Protein AF-A0A7S2DUW4-F1 (afdb_monomer)

Organism: NCBI:txid327968

InterPro domains:
  IPR005474 Transketolase, N-terminal [PF00456] (1-106)
  IPR029061 Thiamin diphosphate-binding fold [SSF52518] (1-98)
  IPR033247 Transketolase family [PTHR43522] (1-107)

Structure (mmCIF, N/CA/C/O backbone):
data_AF-A0A7S2DUW4-F1
#
_entry.id   AF-A0A7S2DUW4-F1
#
loop_
_atom_site.group_PDB
_atom_site.id
_atom_site.type_symbol
_atom_site.label_atom_id
_atom_site.label_alt_id
_atom_site.label_comp_id
_atom_site.label_asym_id
_atom_site.label_entity_id
_atom_site.label_seq_id
_atom_site.pdbx_PDB_ins_code
_atom_site.Cartn_x
_atom_site.Cartn_y
_atom_site.Cartn_z
_atom_site.occupancy
_atom_site.B_iso_or_equiv
_atom_site.auth_seq_id
_atom_site.auth_comp_id
_atom_site.auth_asym_id
_atom_site.auth_atom_id
_atom_site.pdbx_PDB_model_num
ATOM 1 N N . GLY A 1 1 ? -10.992 -13.544 5.679 1.00 95.00 1 GLY A N 1
ATOM 2 C CA . GLY A 1 1 ? -12.398 -13.143 5.519 1.00 95.00 1 GLY A CA 1
ATOM 3 C C . GLY A 1 1 ? -13.279 -13.382 6.735 1.00 95.00 1 GLY A C 1
ATOM 4 O O . GLY A 1 1 ? -14.300 -12.718 6.800 1.00 95.00 1 GLY A O 1
ATOM 5 N N . HIS A 1 2 ? -12.929 -14.247 7.703 1.00 98.12 2 HIS A N 1
ATOM 6 C CA . HIS A 1 2 ? -13.797 -14.557 8.860 1.00 98.12 2 HIS A CA 1
ATOM 7 C C . HIS A 1 2 ? -14.360 -13.315 9.584 1.00 98.12 2 HIS A C 1
ATOM 9 O O . HIS A 1 2 ? -15.570 -13.190 9.723 1.00 98.12 2 HIS A O 1
ATOM 15 N N . LEU A 1 3 ? -13.501 -12.351 9.940 1.00 98.19 3 LEU A N 1
ATOM 16 C CA . LEU A 1 3 ? -13.893 -11.102 10.615 1.00 98.19 3 LEU A CA 1
ATOM 17 C C . LEU A 1 3 ? -14.553 -10.052 9.699 1.00 98.19 3 LEU A C 1
ATOM 19 O O . LEU A 1 3 ? -14.836 -8.948 10.150 1.00 98.19 3 LEU A O 1
ATOM 23 N N . LYS A 1 4 ? -14.757 -10.350 8.407 1.00 98.19 4 LYS A N 1
ATOM 24 C CA . LYS A 1 4 ? -15.407 -9.447 7.436 1.00 98.19 4 LYS A CA 1
ATOM 25 C C . LYS A 1 4 ? -14.834 -8.018 7.409 1.00 98.19 4 LYS A C 1
ATOM 27 O O . LYS A 1 4 ? -15.569 -7.037 7.290 1.00 98.19 4 LYS A O 1
ATOM 32 N N . LEU A 1 5 ? -13.505 -7.895 7.500 1.00 98.38 5 LEU A N 1
ATOM 33 C CA . LEU A 1 5 ? -12.777 -6.618 7.511 1.00 98.38 5 LEU A CA 1
ATOM 34 C C . LEU A 1 5 ? -12.810 -5.926 6.135 1.00 98.38 5 LEU A C 1
ATOM 36 O O . LEU A 1 5 ? -11.792 -5.791 5.473 1.00 98.38 5 LEU A O 1
ATOM 40 N N . HIS A 1 6 ? -13.982 -5.491 5.680 1.00 98.19 6 HIS A N 1
ATOM 41 C CA . HIS A 1 6 ? -14.203 -4.982 4.322 1.00 98.19 6 HIS A CA 1
ATOM 42 C C . HIS A 1 6 ? -13.465 -3.679 3.994 1.00 98.19 6 HIS A C 1
ATOM 44 O O . HIS A 1 6 ? -13.293 -3.347 2.828 1.00 98.19 6 HIS A O 1
ATOM 50 N N . LYS A 1 7 ? -12.985 -2.955 5.011 1.00 98.38 7 LYS A N 1
ATOM 51 C CA . LYS A 1 7 ? -12.123 -1.779 4.831 1.00 98.38 7 LYS A CA 1
ATOM 52 C C . LYS A 1 7 ? -10.651 -2.141 4.577 1.00 98.38 7 LYS A C 1
ATOM 54 O O . LYS A 1 7 ? -9.869 -1.251 4.259 1.00 98.38 7 LYS A O 1
ATOM 59 N N . LEU A 1 8 ? -10.265 -3.414 4.725 1.00 98.69 8 LEU A N 1
ATOM 60 C CA . LEU A 1 8 ? -8.918 -3.897 4.424 1.00 98.69 8 LEU A CA 1
ATOM 61 C C . LEU A 1 8 ? -8.784 -4.184 2.926 1.00 98.69 8 LEU A C 1
ATOM 63 O O . LEU A 1 8 ? -9.502 -5.022 2.376 1.00 98.69 8 LEU A O 1
ATOM 67 N N . ILE A 1 9 ? -7.823 -3.512 2.296 1.00 98.69 9 ILE A N 1
ATOM 68 C CA . ILE A 1 9 ? -7.452 -3.697 0.894 1.00 98.69 9 ILE A CA 1
ATOM 69 C C . ILE A 1 9 ? -5.954 -4.000 0.859 1.00 98.69 9 ILE A C 1
ATOM 71 O O . ILE A 1 9 ? -5.150 -3.175 1.287 1.00 98.69 9 ILE A O 1
ATOM 75 N N . ALA A 1 10 ? -5.587 -5.182 0.373 1.00 98.56 10 ALA A N 1
ATOM 76 C CA . ALA A 1 10 ? -4.203 -5.599 0.190 1.00 98.56 10 ALA A CA 1
ATOM 77 C C . ALA A 1 10 ? -3.843 -5.588 -1.298 1.00 98.56 10 ALA A C 1
ATOM 79 O O . ALA A 1 10 ? -4.620 -6.063 -2.124 1.00 98.56 10 ALA A O 1
ATOM 80 N N . PHE A 1 11 ? -2.654 -5.092 -1.628 1.00 98.56 11 PHE A N 1
ATOM 81 C CA . PHE A 1 11 ? -2.068 -5.222 -2.959 1.00 98.56 11 PHE A CA 1
ATOM 82 C C . PHE A 1 11 ? -0.985 -6.291 -2.902 1.00 98.56 11 PHE A C 1
ATOM 84 O O . PHE A 1 11 ? -0.078 -6.208 -2.076 1.00 98.56 11 PHE A O 1
ATOM 91 N N . TYR A 1 12 ? -1.108 -7.301 -3.755 1.00 98.62 12 TYR A N 1
ATOM 92 C CA . TYR A 1 12 ? -0.103 -8.336 -3.929 1.00 98.62 12 TYR A CA 1
ATOM 93 C C . TYR A 1 12 ? 0.634 -8.080 -5.239 1.00 98.62 12 TYR A C 1
ATOM 95 O O . TYR A 1 12 ? 0.033 -8.175 -6.309 1.00 98.62 12 TYR A O 1
ATOM 103 N N . ASP A 1 13 ? 1.910 -7.712 -5.126 1.00 98.25 13 ASP A N 1
ATOM 104 C CA . ASP A 1 13 ? 2.820 -7.574 -6.260 1.00 98.25 13 ASP A CA 1
ATOM 105 C C . ASP A 1 13 ? 3.245 -8.966 -6.743 1.00 98.25 13 ASP A C 1
ATOM 107 O O . ASP A 1 13 ? 4.182 -9.577 -6.224 1.00 98.25 13 ASP A O 1
ATOM 111 N N . ASP A 1 14 ? 2.490 -9.489 -7.702 1.00 98.25 14 ASP A N 1
ATOM 112 C CA . ASP A 1 14 ? 2.715 -10.780 -8.338 1.00 98.25 14 ASP A CA 1
ATOM 113 C C . ASP A 1 14 ? 3.732 -10.619 -9.475 1.00 98.25 14 ASP A C 1
ATOM 115 O O . ASP A 1 14 ? 3.391 -10.523 -10.653 1.00 98.25 14 ASP A O 1
ATOM 119 N N . ASN A 1 15 ? 5.006 -10.511 -9.100 1.00 97.81 15 ASN A N 1
ATOM 120 C CA . ASN A 1 15 ? 6.121 -10.337 -10.037 1.00 97.81 15 ASN A CA 1
ATOM 121 C C . ASN A 1 15 ? 6.880 -11.642 -10.357 1.00 97.81 15 ASN A C 1
ATOM 123 O O . ASN A 1 15 ? 7.953 -11.628 -10.977 1.00 97.81 15 ASN A O 1
ATOM 127 N N . GLU A 1 16 ? 6.337 -12.771 -9.886 1.00 97.31 16 GLU A N 1
ATOM 128 C CA . GLU A 1 16 ? 6.856 -14.133 -10.058 1.00 97.31 16 GLU A CA 1
ATOM 129 C C . GLU A 1 16 ? 8.331 -14.325 -9.652 1.00 97.31 16 GLU A C 1
ATOM 131 O O . GLU A 1 16 ? 9.003 -15.247 -10.128 1.00 97.31 16 GLU A O 1
ATOM 136 N N . THR A 1 17 ? 8.873 -13.463 -8.785 1.00 97.06 17 THR A N 1
ATOM 137 C CA . THR A 1 17 ? 10.295 -13.463 -8.422 1.00 97.06 17 THR A CA 1
ATOM 138 C C . THR A 1 17 ? 10.507 -13.366 -6.908 1.00 97.06 17 THR A C 1
ATOM 140 O O . THR A 1 17 ? 9.880 -12.577 -6.210 1.00 97.06 17 THR A O 1
ATOM 143 N N . THR A 1 18 ? 11.437 -14.165 -6.390 1.00 96.56 18 THR A N 1
ATOM 144 C CA . THR A 1 18 ? 11.956 -14.133 -5.016 1.00 96.56 18 THR A CA 1
ATOM 145 C C . THR A 1 18 ? 13.465 -13.855 -5.037 1.00 96.56 18 THR A C 1
ATOM 147 O O . THR A 1 18 ? 14.055 -13.652 -6.100 1.00 96.56 18 THR A O 1
ATOM 150 N N . ILE A 1 19 ? 14.116 -13.852 -3.869 1.00 95.38 19 ILE A N 1
ATOM 151 C CA . ILE A 1 19 ? 15.580 -13.705 -3.760 1.00 95.38 19 ILE A CA 1
ATOM 152 C C . ILE A 1 19 ? 16.311 -14.811 -4.541 1.00 95.38 19 ILE A C 1
ATOM 154 O O . ILE A 1 19 ? 17.245 -14.523 -5.290 1.00 95.38 19 ILE A O 1
ATOM 158 N N . ASP A 1 20 ? 15.853 -16.058 -4.420 1.00 94.94 20 ASP A N 1
ATOM 159 C CA . ASP A 1 20 ? 16.535 -17.223 -4.998 1.00 94.94 20 ASP A CA 1
ATOM 160 C C . ASP A 1 20 ? 16.226 -17.443 -6.487 1.00 94.94 20 ASP A C 1
ATOM 162 O O . ASP A 1 20 ? 16.883 -18.247 -7.148 1.00 94.94 20 ASP A O 1
ATOM 166 N N . GLY A 1 21 ? 15.253 -16.726 -7.057 1.00 95.06 21 GLY A N 1
ATOM 167 C CA . GLY A 1 21 ? 14.897 -16.861 -8.468 1.00 95.06 21 GLY A CA 1
ATOM 168 C C . GLY A 1 21 ? 13.404 -16.730 -8.718 1.00 95.06 21 GLY A C 1
ATOM 169 O O . GLY A 1 21 ? 12.732 -15.900 -8.118 1.00 95.06 21 GLY A O 1
ATOM 170 N N . LYS A 1 22 ? 12.878 -17.521 -9.654 1.00 97.62 22 LYS A N 1
ATOM 171 C CA . LYS A 1 22 ? 11.445 -17.530 -9.959 1.00 97.62 22 LYS A CA 1
ATOM 172 C C . LYS A 1 22 ? 10.649 -18.173 -8.827 1.00 97.62 22 LYS A C 1
ATOM 174 O O . LYS A 1 22 ? 11.113 -19.124 -8.200 1.00 97.62 22 LYS A O 1
ATOM 179 N N . THR A 1 23 ? 9.435 -17.678 -8.590 1.00 98.06 23 THR A N 1
ATOM 180 C CA . THR A 1 23 ? 8.539 -18.217 -7.555 1.00 98.06 23 THR A CA 1
ATOM 181 C C . THR A 1 23 ? 8.289 -19.704 -7.748 1.00 98.06 23 THR A C 1
ATOM 183 O O . THR A 1 23 ? 8.338 -20.436 -6.769 1.00 98.06 23 THR A O 1
ATOM 186 N N . ASN A 1 24 ? 8.150 -20.188 -8.986 1.00 96.94 24 ASN A N 1
ATOM 187 C CA . ASN A 1 24 ? 7.877 -21.597 -9.294 1.00 96.94 24 ASN A CA 1
ATOM 188 C C . ASN A 1 24 ? 8.907 -22.612 -8.749 1.00 96.94 24 ASN A C 1
ATOM 190 O O . ASN A 1 24 ? 8.612 -23.805 -8.733 1.00 96.94 24 ASN A O 1
ATOM 194 N N . LEU A 1 25 ? 10.077 -22.165 -8.279 1.00 97.38 25 LEU A N 1
ATOM 195 C CA . LEU A 1 25 ? 11.049 -23.003 -7.574 1.00 97.38 25 LEU A CA 1
ATOM 196 C C . LEU A 1 25 ? 10.539 -23.484 -6.204 1.00 97.38 25 LEU A C 1
ATOM 198 O O . LEU A 1 25 ? 10.923 -24.561 -5.758 1.00 97.38 25 LEU A O 1
ATOM 202 N N . ALA A 1 26 ? 9.693 -22.694 -5.535 1.00 97.50 26 ALA A N 1
ATOM 203 C CA . ALA A 1 26 ? 9.223 -22.974 -4.173 1.00 97.50 26 ALA A CA 1
ATOM 204 C C . ALA A 1 26 ? 7.770 -22.529 -3.888 1.00 97.50 26 ALA A C 1
ATOM 206 O O . ALA A 1 26 ? 7.248 -22.774 -2.804 1.00 97.50 26 ALA A O 1
ATOM 207 N N . PHE A 1 27 ? 7.113 -21.865 -4.839 1.00 98.31 27 PHE A N 1
ATOM 208 C CA . PHE A 1 27 ? 5.812 -21.223 -4.692 1.00 98.31 27 PHE A CA 1
ATOM 209 C C . PHE A 1 27 ? 5.054 -21.207 -6.030 1.00 98.31 27 PHE A C 1
ATOM 211 O O . PHE A 1 27 ? 5.361 -20.429 -6.931 1.00 98.31 27 PHE A O 1
ATOM 218 N N . SER A 1 28 ? 4.066 -22.092 -6.166 1.00 97.81 28 SER A N 1
ATOM 219 C CA . SER A 1 28 ? 3.322 -22.333 -7.416 1.00 97.81 28 SER A CA 1
ATOM 220 C C . SER A 1 28 ? 1.802 -22.443 -7.221 1.00 97.81 28 SER A C 1
ATOM 222 O O . SER A 1 28 ? 1.089 -22.934 -8.095 1.00 97.81 28 SER A O 1
ATOM 224 N N . GLU A 1 29 ? 1.294 -22.010 -6.068 1.00 98.12 29 GLU A N 1
ATOM 225 C CA . GLU A 1 29 ? -0.142 -21.996 -5.771 1.00 98.12 29 GLU A CA 1
ATOM 226 C C . GLU A 1 29 ? -0.883 -20.829 -6.448 1.00 98.12 29 GLU A C 1
ATOM 228 O O . GLU A 1 29 ? -0.302 -19.789 -6.753 1.00 98.12 29 GLU A O 1
ATOM 233 N N . ASP A 1 30 ? -2.203 -20.962 -6.613 1.00 98.19 30 ASP A N 1
ATOM 234 C CA . ASP A 1 30 ? -3.062 -19.831 -6.978 1.00 98.19 30 ASP A CA 1
ATOM 235 C C . ASP A 1 30 ? -3.434 -19.034 -5.721 1.00 98.19 30 ASP A C 1
ATOM 237 O O . ASP A 1 30 ? -4.370 -19.365 -4.982 1.00 98.19 30 ASP A O 1
ATOM 241 N N . VAL A 1 31 ? -2.692 -17.949 -5.492 1.00 98.56 31 VAL A N 1
ATOM 242 C CA . VAL A 1 31 ? -2.918 -17.017 -4.379 1.00 98.56 31 VAL A CA 1
ATOM 243 C C . VAL A 1 31 ? -4.337 -16.458 -4.400 1.00 98.56 31 VAL A C 1
ATOM 245 O O . VAL A 1 31 ? -4.983 -16.365 -3.355 1.00 98.56 31 VAL A O 1
ATOM 248 N N . GLY A 1 32 ? -4.858 -16.124 -5.582 1.00 98.50 32 GLY A N 1
ATOM 249 C CA . GLY A 1 32 ? -6.219 -15.620 -5.727 1.00 98.50 32 GLY A CA 1
ATOM 250 C C . GLY A 1 32 ? -7.245 -16.654 -5.271 1.00 98.50 32 GLY A C 1
ATOM 251 O O . GLY A 1 32 ? -8.121 -16.334 -4.467 1.00 98.50 32 GLY A O 1
ATOM 252 N N . ALA A 1 33 ? -7.101 -17.909 -5.700 1.00 98.75 33 ALA A N 1
ATOM 253 C CA . ALA A 1 33 ? -7.981 -18.994 -5.269 1.00 98.75 33 ALA A CA 1
ATOM 254 C C . ALA A 1 33 ? -7.902 -19.242 -3.753 1.00 98.75 33 ALA A C 1
ATOM 256 O O . ALA A 1 33 ? -8.939 -19.381 -3.096 1.00 98.75 33 ALA A O 1
ATOM 257 N N . ARG A 1 34 ? -6.699 -19.225 -3.161 1.00 98.75 34 ARG A N 1
ATOM 258 C 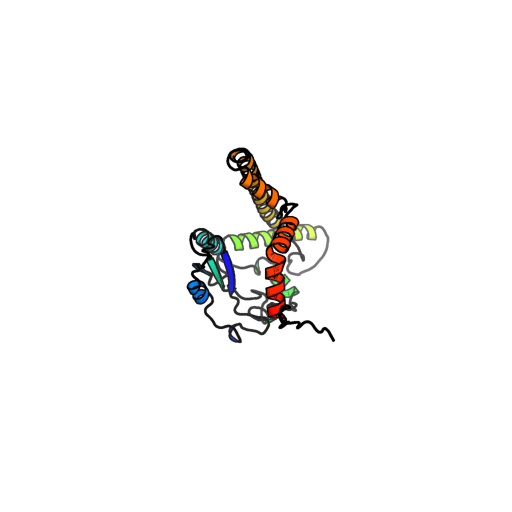CA . ARG A 1 34 ? -6.528 -19.370 -1.706 1.00 98.75 34 ARG A CA 1
ATOM 259 C C . ARG A 1 34 ? -7.220 -18.244 -0.933 1.00 98.75 34 ARG A C 1
ATOM 261 O O . ARG A 1 34 ? -7.928 -18.503 0.040 1.00 98.75 34 ARG A O 1
ATOM 268 N N . PHE A 1 35 ? -7.072 -16.994 -1.369 1.00 98.81 35 PHE A N 1
ATOM 269 C CA . PHE A 1 35 ? -7.740 -15.860 -0.728 1.00 98.81 35 PHE A CA 1
ATOM 270 C C . PHE A 1 35 ? -9.263 -15.887 -0.920 1.00 98.81 35 PHE A C 1
ATOM 272 O O . PHE A 1 35 ? -10.001 -15.591 0.026 1.00 98.81 35 PHE A O 1
ATOM 279 N N . ALA A 1 36 ? -9.750 -16.318 -2.086 1.00 98.69 36 ALA A N 1
ATOM 280 C CA . ALA A 1 36 ? -11.174 -16.557 -2.307 1.00 98.69 36 ALA A CA 1
ATOM 281 C C . ALA A 1 36 ? -11.726 -17.604 -1.321 1.00 98.69 36 ALA A C 1
ATOM 283 O O . ALA A 1 36 ? -12.765 -17.368 -0.702 1.00 98.69 36 ALA A O 1
ATOM 284 N N . ALA A 1 37 ? -10.995 -18.701 -1.081 1.00 98.75 37 ALA A N 1
ATOM 285 C CA . ALA A 1 37 ? -11.358 -19.717 -0.088 1.00 98.75 37 ALA A CA 1
ATOM 286 C C . ALA A 1 37 ? -11.400 -19.162 1.350 1.00 98.75 37 ALA A C 1
ATOM 288 O O . ALA A 1 37 ? -12.239 -19.565 2.154 1.00 98.75 37 ALA A O 1
ATOM 289 N N . TYR A 1 38 ? -10.576 -18.160 1.672 1.00 98.69 38 TYR A N 1
ATOM 290 C CA . TYR A 1 38 ? -10.654 -17.418 2.939 1.00 98.69 38 TYR A CA 1
ATOM 291 C C . TYR A 1 38 ? -11.804 -16.396 3.006 1.00 98.69 38 TYR A C 1
ATOM 293 O O . TYR A 1 38 ? -11.845 -15.590 3.948 1.00 98.69 38 TYR A O 1
ATOM 301 N N . ASN A 1 39 ? -12.716 -16.396 2.030 1.00 98.44 39 ASN A N 1
ATOM 302 C CA . ASN A 1 39 ? -13.808 -15.441 1.853 1.00 98.44 39 ASN A CA 1
ATOM 303 C C . ASN A 1 39 ? -13.322 -13.987 1.701 1.00 98.44 39 ASN A C 1
ATOM 305 O O . ASN A 1 39 ? -13.800 -13.080 2.387 1.00 98.44 39 ASN A O 1
ATOM 309 N N . TRP A 1 40 ? -12.326 -13.775 0.840 1.00 98.81 40 TRP A N 1
ATOM 310 C CA . TRP A 1 40 ? -11.919 -12.446 0.379 1.00 98.81 40 TRP A CA 1
ATOM 311 C C . TRP A 1 40 ? -12.554 -12.129 -0.974 1.00 98.81 40 TRP A C 1
ATOM 313 O O . TRP A 1 40 ? -12.885 -13.026 -1.749 1.00 98.81 40 TRP A O 1
ATOM 323 N N . ASN A 1 41 ? -12.713 -10.840 -1.254 1.00 98.75 41 ASN A N 1
ATOM 324 C CA . ASN A 1 41 ? -12.905 -10.354 -2.610 1.00 98.75 41 ASN A CA 1
ATOM 325 C C . ASN A 1 41 ? -11.546 -10.364 -3.330 1.00 98.75 41 ASN A C 1
ATOM 327 O O . ASN A 1 41 ? -10.549 -9.928 -2.753 1.00 98.75 41 ASN A O 1
ATOM 331 N N . VAL A 1 42 ? -11.496 -10.868 -4.561 1.00 98.75 42 VAL A N 1
ATOM 332 C CA . VAL A 1 42 ? -10.253 -10.997 -5.334 1.00 98.75 42 VAL A CA 1
ATOM 333 C C . VAL A 1 42 ? -10.402 -10.193 -6.612 1.00 98.75 42 VAL A C 1
ATOM 335 O O . VAL A 1 42 ? -11.235 -10.516 -7.453 1.00 98.75 42 VAL A O 1
ATOM 338 N N . LEU A 1 43 ? -9.584 -9.155 -6.751 1.00 98.75 43 LEU A N 1
ATOM 339 C CA . LEU A 1 43 ? -9.474 -8.349 -7.963 1.00 98.75 43 LEU A CA 1
ATOM 340 C C . LEU A 1 43 ? -8.125 -8.627 -8.625 1.00 98.75 43 LEU A C 1
ATOM 342 O O . LEU A 1 43 ? -7.167 -9.005 -7.947 1.00 98.75 43 LEU A O 1
ATOM 346 N N . ARG A 1 44 ? -8.042 -8.447 -9.945 1.00 98.38 44 ARG A N 1
ATOM 347 C CA . ARG A 1 44 ? -6.815 -8.687 -10.711 1.00 98.38 44 ARG A CA 1
ATOM 348 C C . ARG A 1 44 ? -6.460 -7.494 -11.591 1.00 98.38 44 ARG A C 1
ATOM 350 O O . ARG A 1 44 ? -7.338 -6.890 -12.205 1.00 98.38 44 ARG A O 1
ATOM 357 N N . ILE A 1 45 ? -5.169 -7.189 -11.654 1.00 97.88 45 ILE A N 1
ATOM 358 C CA . ILE A 1 45 ? -4.563 -6.299 -12.647 1.00 97.88 45 ILE A CA 1
ATOM 359 C C . ILE A 1 45 ? -3.547 -7.152 -13.406 1.00 97.88 45 ILE A C 1
ATOM 361 O O . ILE A 1 45 ? -2.525 -7.530 -12.844 1.00 97.88 45 ILE A O 1
ATOM 365 N N . GLU A 1 46 ? -3.849 -7.495 -14.658 1.00 95.88 46 GLU A N 1
ATOM 366 C CA . GLU A 1 46 ? -3.030 -8.438 -15.442 1.00 95.88 46 GLU A CA 1
ATOM 367 C C . GLU A 1 46 ? -1.744 -7.815 -16.009 1.00 95.88 46 GLU A C 1
ATOM 369 O O . GLU A 1 46 ? -0.818 -8.543 -16.348 1.00 95.88 46 GLU A O 1
ATOM 374 N N . ASP A 1 47 ? -1.677 -6.485 -16.101 1.00 92.81 47 ASP A N 1
ATOM 375 C CA . ASP A 1 47 ? -0.492 -5.753 -16.560 1.00 92.81 47 ASP A CA 1
ATOM 376 C C . ASP A 1 47 ? -0.303 -4.481 -15.726 1.00 92.81 47 ASP A C 1
ATOM 378 O O . ASP A 1 47 ? -0.656 -3.370 -16.130 1.00 92.81 47 ASP A O 1
ATOM 382 N N . GLY A 1 48 ? 0.224 -4.638 -14.512 1.00 92.94 48 GLY A N 1
ATOM 383 C CA . GLY A 1 48 ? 0.492 -3.518 -13.614 1.00 92.94 48 GLY A CA 1
ATOM 384 C C . GLY A 1 48 ? 1.537 -2.546 -14.173 1.00 92.94 48 GLY A C 1
ATOM 385 O O . GLY A 1 48 ? 1.516 -1.357 -13.857 1.00 92.94 48 GLY A O 1
ATOM 386 N N . ASN A 1 49 ? 2.424 -2.995 -15.062 1.00 90.06 49 ASN A N 1
ATOM 387 C CA . ASN A 1 49 ? 3.459 -2.122 -15.602 1.00 90.06 49 ASN A CA 1
ATOM 388 C C . ASN A 1 49 ? 2.973 -1.213 -16.724 1.00 90.06 49 ASN A C 1
ATOM 390 O O . ASN A 1 49 ? 3.569 -0.153 -16.876 1.00 90.06 49 ASN A O 1
ATOM 394 N N . GLN A 1 50 ? 1.950 -1.593 -17.499 1.00 86.44 50 GLN A N 1
ATOM 395 C CA . GLN A 1 50 ? 1.496 -0.815 -18.661 1.00 86.44 50 GLN A CA 1
ATOM 396 C C . GLN A 1 50 ? 0.017 -0.418 -18.643 1.00 86.44 50 GLN A C 1
ATOM 398 O O . GLN A 1 50 ? -0.374 0.437 -19.442 1.00 86.44 50 GLN A O 1
ATOM 403 N N . CYS A 1 51 ? -0.803 -0.932 -17.723 1.00 88.44 51 CYS A N 1
ATOM 404 C CA . CYS A 1 51 ? -2.210 -0.536 -17.648 1.00 88.44 51 CYS A CA 1
ATOM 405 C C . CYS A 1 51 ? -2.404 0.970 -17.360 1.00 88.44 51 CYS A C 1
ATOM 407 O O . CYS A 1 51 ? -1.572 1.600 -16.689 1.00 88.44 51 CYS A O 1
ATOM 409 N N . PRO A 1 52 ? -3.506 1.567 -17.854 1.00 88.44 52 PRO A N 1
ATOM 410 C CA . PRO A 1 52 ? -3.810 2.967 -17.594 1.00 88.44 52 PRO A CA 1
ATOM 411 C C . PRO A 1 52 ? -4.081 3.205 -16.104 1.00 88.44 52 PRO A C 1
ATOM 413 O O . PRO A 1 52 ? -4.656 2.366 -15.407 1.00 88.44 52 PRO A O 1
ATOM 416 N N . SER A 1 53 ? -3.732 4.396 -15.633 1.00 87.69 53 SER A N 1
ATOM 417 C CA . SER A 1 53 ? -3.981 4.887 -14.273 1.00 87.69 53 SER A CA 1
ATOM 418 C C . SER A 1 53 ? -5.449 4.747 -13.842 1.00 87.69 53 SER A C 1
ATOM 420 O O . SER A 1 53 ? -5.737 4.385 -12.703 1.00 87.69 53 SER A O 1
ATOM 422 N N . THR A 1 54 ? -6.387 4.921 -14.774 1.00 90.94 54 THR A N 1
ATOM 423 C CA . THR A 1 54 ? -7.830 4.760 -14.539 1.00 90.94 54 THR A CA 1
ATOM 424 C C . THR A 1 54 ? -8.230 3.339 -14.131 1.00 90.94 54 THR A C 1
ATOM 426 O O . THR A 1 54 ? -9.225 3.161 -13.425 1.00 90.94 54 THR A O 1
ATOM 429 N N . LEU A 1 55 ? -7.454 2.312 -14.507 1.00 92.88 55 LEU A N 1
ATOM 430 C CA . LEU A 1 55 ? -7.692 0.944 -14.044 1.00 92.88 55 LEU A CA 1
ATOM 431 C C . LEU A 1 55 ? -7.400 0.811 -12.545 1.00 92.88 55 LEU A C 1
ATOM 433 O O . LEU A 1 55 ? -8.192 0.202 -11.825 1.00 92.88 55 LEU A O 1
ATOM 437 N N . TYR A 1 56 ? -6.317 1.424 -12.060 1.00 93.38 56 TYR A N 1
ATOM 438 C CA . TYR A 1 56 ? -5.998 1.455 -10.631 1.00 93.38 56 TYR A CA 1
ATOM 439 C C . TYR A 1 56 ? -7.099 2.138 -9.826 1.00 93.38 56 TYR A C 1
ATOM 441 O O . TYR A 1 56 ? -7.533 1.616 -8.798 1.00 93.38 56 TYR A O 1
ATOM 449 N N . GLU A 1 57 ? -7.595 3.276 -10.317 1.00 94.31 57 GLU A N 1
ATOM 450 C CA . GLU A 1 57 ? -8.713 3.979 -9.691 1.00 94.31 57 GLU A CA 1
ATOM 451 C C . GLU A 1 57 ? -9.953 3.087 -9.619 1.00 94.31 57 GLU A C 1
ATOM 453 O O . GLU A 1 57 ? -10.532 2.932 -8.542 1.00 94.31 57 GLU A O 1
ATOM 458 N N . LYS A 1 58 ? -10.322 2.438 -10.730 1.00 96.81 58 LYS A N 1
ATOM 459 C CA . LYS A 1 58 ? -11.466 1.521 -10.786 1.00 96.81 58 LYS A CA 1
ATOM 460 C C . LYS A 1 58 ? -11.338 0.387 -9.769 1.00 96.81 58 LYS A C 1
ATOM 462 O O . LYS A 1 58 ? -12.281 0.144 -9.021 1.00 96.81 58 LYS A O 1
ATOM 467 N N . VAL A 1 59 ? -10.181 -0.269 -9.703 1.00 98.00 59 VAL A N 1
ATOM 468 C CA . VAL A 1 59 ? -9.933 -1.390 -8.783 1.00 98.00 59 VAL A CA 1
ATOM 469 C C . VAL A 1 59 ? -10.004 -0.939 -7.322 1.00 98.00 59 VAL A C 1
ATOM 471 O O . VAL A 1 59 ? -10.615 -1.618 -6.497 1.00 98.00 59 VAL A O 1
ATOM 474 N N . VAL A 1 60 ? -9.449 0.231 -6.988 1.00 97.75 60 VAL A N 1
ATOM 475 C CA . VAL A 1 60 ? -9.551 0.800 -5.634 1.00 97.75 60 VAL A CA 1
ATOM 476 C C . VAL A 1 60 ? -10.999 1.138 -5.279 1.00 97.75 60 VAL A C 1
ATOM 478 O O . VAL A 1 60 ? -11.421 0.878 -4.152 1.00 97.75 60 VAL A O 1
ATOM 481 N N . GLN A 1 61 ? -11.773 1.709 -6.206 1.00 98.31 61 GLN A N 1
ATOM 482 C CA . GLN A 1 61 ? -13.190 2.008 -5.968 1.00 98.31 61 GLN A CA 1
ATOM 483 C C . GLN A 1 61 ? -14.019 0.734 -5.803 1.00 98.31 61 GLN A C 1
ATOM 485 O O . GLN A 1 61 ? -14.842 0.651 -4.892 1.00 98.31 61 GLN A O 1
ATOM 490 N N . GLU A 1 62 ? -13.762 -0.283 -6.623 1.00 98.44 62 GLU A N 1
ATOM 491 C CA . GLU A 1 62 ? -14.418 -1.582 -6.514 1.00 98.44 62 GLU A CA 1
ATOM 492 C C . GLU A 1 62 ? -14.119 -2.236 -5.158 1.00 98.44 62 GLU A C 1
ATOM 494 O O . GLU A 1 62 ? -15.044 -2.631 -4.444 1.00 98.44 62 GLU A O 1
ATOM 499 N N . ALA A 1 63 ? -12.852 -2.233 -4.731 1.00 98.44 63 ALA A N 1
ATOM 500 C CA . ALA A 1 63 ? -12.435 -2.716 -3.418 1.00 98.44 63 ALA A CA 1
ATOM 501 C C . ALA A 1 63 ? -13.109 -1.946 -2.266 1.00 98.44 63 ALA A C 1
ATOM 503 O O . ALA A 1 63 ? -13.590 -2.561 -1.318 1.00 98.44 63 ALA A O 1
ATOM 504 N N . LYS A 1 64 ? -13.206 -0.611 -2.360 1.00 98.44 64 LYS A N 1
ATOM 505 C CA . LYS A 1 64 ? -13.892 0.240 -1.366 1.00 98.44 64 LYS A CA 1
ATOM 506 C C . LYS A 1 64 ? -15.410 0.053 -1.340 1.00 98.44 64 LYS A C 1
ATOM 508 O O . LYS A 1 64 ? -16.038 0.372 -0.329 1.00 98.44 64 LYS A O 1
ATOM 513 N N . SER A 1 65 ? -16.009 -0.433 -2.427 1.00 98.25 65 SER A N 1
ATOM 514 C CA . SER A 1 65 ? -17.452 -0.686 -2.494 1.00 98.25 65 SER A CA 1
ATOM 515 C C . SER A 1 65 ? -17.868 -1.968 -1.761 1.00 98.25 65 SER A C 1
ATOM 517 O O . SER A 1 65 ? -19.042 -2.122 -1.417 1.00 98.25 65 SER A O 1
ATOM 519 N N . GLN A 1 66 ? -16.912 -2.857 -1.454 1.00 97.25 66 GLN A N 1
ATOM 520 C CA . GLN A 1 66 ? -17.152 -4.059 -0.658 1.00 97.25 66 GLN A CA 1
ATOM 521 C C . GLN A 1 66 ? -17.642 -3.728 0.754 1.00 97.25 66 GLN A C 1
ATOM 523 O O . GLN A 1 66 ? -17.146 -2.824 1.426 1.00 97.25 66 GLN A O 1
ATOM 528 N N . ARG A 1 67 ? -18.622 -4.508 1.225 1.00 97.06 67 ARG A N 1
ATOM 529 C CA . ARG A 1 67 ? -19.249 -4.335 2.549 1.00 97.06 67 ARG A CA 1
ATOM 530 C C . ARG A 1 67 ? -19.042 -5.509 3.496 1.00 97.06 67 ARG A C 1
ATOM 532 O O . ARG A 1 67 ? -19.219 -5.356 4.698 1.00 97.06 67 ARG A O 1
ATOM 539 N N . GLU A 1 68 ? -18.636 -6.664 2.977 1.00 97.56 68 GLU A N 1
ATOM 540 C CA . GLU A 1 68 ? -18.581 -7.900 3.767 1.00 97.56 68 GLU A CA 1
ATOM 541 C C . GLU A 1 68 ? -17.238 -8.622 3.724 1.00 97.56 68 GLU A C 1
ATOM 543 O O . GLU A 1 68 ? -16.987 -9.495 4.553 1.00 97.56 68 GLU A O 1
ATOM 548 N N . LYS A 1 69 ? -16.374 -8.303 2.758 1.00 98.56 69 LYS A N 1
ATOM 549 C CA . LYS A 1 69 ? -15.137 -9.047 2.524 1.00 98.56 69 LYS A CA 1
ATOM 550 C C . LYS A 1 69 ? -13.956 -8.091 2.429 1.00 98.56 69 LYS A C 1
ATOM 552 O O . LYS A 1 69 ? -14.081 -7.082 1.738 1.00 98.56 69 LYS A O 1
ATOM 557 N N . PRO A 1 70 ? -12.817 -8.396 3.076 1.00 98.75 70 PRO A N 1
ATOM 558 C CA . PRO A 1 70 ? -11.562 -7.742 2.718 1.00 98.75 70 PRO A CA 1
ATOM 559 C C . PRO A 1 70 ? -11.242 -8.019 1.243 1.00 98.75 70 PRO A C 1
ATOM 561 O O . PRO A 1 70 ? -11.657 -9.050 0.703 1.00 98.75 70 PRO A O 1
ATOM 564 N N . THR A 1 71 ? -10.500 -7.120 0.604 1.00 98.88 71 THR A N 1
ATOM 565 C CA . THR A 1 71 ? -10.107 -7.263 -0.803 1.00 98.88 71 THR A CA 1
ATOM 566 C C . THR A 1 71 ? -8.611 -7.520 -0.928 1.00 98.88 71 THR A C 1
ATOM 568 O O . THR A 1 71 ? -7.811 -6.840 -0.290 1.00 98.88 71 THR A O 1
ATOM 571 N N . ILE A 1 72 ? -8.233 -8.478 -1.773 1.00 98.88 72 ILE A N 1
ATOM 572 C CA . ILE A 1 72 ? -6.876 -8.601 -2.308 1.00 98.88 72 ILE A CA 1
ATOM 573 C C . ILE A 1 72 ? -6.899 -8.231 -3.792 1.00 98.88 72 ILE A C 1
ATOM 575 O O . ILE A 1 72 ? -7.744 -8.706 -4.549 1.00 98.88 72 ILE A O 1
ATOM 579 N N . VAL A 1 73 ? -5.974 -7.370 -4.197 1.00 98.81 73 VAL A N 1
ATOM 580 C CA . VAL A 1 73 ? -5.701 -7.029 -5.591 1.00 98.81 73 VAL A CA 1
ATOM 581 C C . VAL A 1 73 ? -4.429 -7.764 -5.991 1.00 98.81 73 VAL A C 1
ATOM 583 O O . VAL A 1 73 ? -3.343 -7.396 -5.547 1.00 98.81 73 VAL A O 1
ATOM 586 N N . VAL A 1 74 ? -4.564 -8.818 -6.793 1.00 98.62 74 VAL A N 1
ATOM 587 C CA . VAL A 1 74 ? -3.428 -9.546 -7.373 1.00 98.62 74 VAL A CA 1
ATOM 588 C C . VAL A 1 74 ? -2.978 -8.788 -8.613 1.00 98.62 74 VAL A C 1
ATOM 590 O O . VAL A 1 74 ? -3.703 -8.724 -9.607 1.00 98.62 74 VAL A O 1
ATOM 593 N N . MET A 1 75 ? -1.813 -8.161 -8.531 1.00 98.19 75 MET A N 1
ATOM 594 C CA . MET A 1 75 ? -1.288 -7.293 -9.573 1.00 98.19 75 MET A CA 1
ATOM 595 C C . MET A 1 75 ? -0.065 -7.943 -10.195 1.00 98.19 75 MET A C 1
ATOM 597 O O . MET A 1 75 ? 0.980 -8.012 -9.558 1.00 98.19 75 MET A O 1
ATOM 601 N N . LYS A 1 76 ? -0.195 -8.383 -11.445 1.00 98.12 76 LYS A N 1
ATOM 602 C CA . LYS A 1 76 ? 0.934 -8.909 -12.201 1.00 98.12 76 LYS A CA 1
ATOM 603 C C . LYS A 1 76 ? 1.869 -7.784 -12.593 1.00 98.12 76 LYS A C 1
ATOM 605 O O . LYS A 1 76 ? 1.440 -6.815 -13.224 1.00 98.12 76 LYS A O 1
ATOM 610 N N . THR A 1 77 ? 3.138 -7.922 -12.236 1.00 97.62 77 THR A N 1
ATOM 611 C CA . THR A 1 77 ? 4.177 -6.974 -12.635 1.00 97.62 77 THR A CA 1
ATOM 612 C C . THR A 1 77 ? 5.458 -7.685 -13.064 1.00 97.62 77 THR A C 1
ATOM 614 O O . THR A 1 77 ? 5.600 -8.902 -12.992 1.00 97.62 77 THR A O 1
ATOM 617 N N . ILE A 1 78 ? 6.416 -6.905 -13.542 1.00 96.06 78 ILE A N 1
ATOM 618 C CA . ILE A 1 78 ? 7.767 -7.315 -13.870 1.00 96.06 78 ILE A CA 1
ATOM 619 C C . ILE A 1 78 ? 8.687 -6.630 -12.863 1.00 96.06 78 ILE A C 1
ATOM 621 O O . ILE A 1 78 ? 8.806 -5.399 -12.847 1.00 96.06 78 ILE A O 1
ATOM 625 N N . ILE A 1 79 ? 9.368 -7.422 -12.033 1.00 95.56 79 ILE A N 1
ATOM 626 C CA . ILE A 1 79 ? 10.365 -6.895 -11.097 1.00 95.56 79 ILE A CA 1
ATOM 627 C C . ILE A 1 79 ? 11.457 -6.138 -11.863 1.00 95.56 79 ILE A C 1
ATOM 629 O O . ILE A 1 79 ? 11.938 -6.593 -12.902 1.00 95.56 79 ILE A O 1
ATOM 633 N N . GLY A 1 80 ? 11.842 -4.958 -11.376 1.00 91.75 80 GLY A N 1
ATOM 634 C CA . GLY A 1 80 ? 12.822 -4.119 -12.067 1.00 91.75 80 GLY A CA 1
ATOM 635 C C . GLY A 1 80 ? 12.389 -3.718 -13.482 1.00 91.75 80 GLY A C 1
ATOM 636 O O . GLY A 1 80 ? 13.242 -3.622 -14.362 1.00 91.75 80 GLY A O 1
ATOM 637 N N . CYS A 1 81 ? 11.087 -3.532 -13.728 1.00 90.25 81 CYS A N 1
ATOM 638 C CA . CYS A 1 81 ? 10.558 -3.098 -15.022 1.00 90.25 81 CYS A CA 1
ATOM 639 C C . CYS A 1 81 ? 11.361 -1.924 -15.608 1.00 90.25 81 CYS A C 1
ATOM 641 O O . CYS A 1 81 ? 11.533 -0.879 -14.984 1.00 90.25 81 CYS A O 1
ATOM 643 N N . GLY A 1 82 ? 11.850 -2.125 -16.829 1.00 86.00 82 GLY A N 1
ATOM 644 C CA . GLY A 1 82 ? 12.714 -1.267 -17.625 1.00 86.00 82 GLY A CA 1
ATOM 645 C C . GLY A 1 82 ? 14.137 -1.066 -17.108 1.00 86.00 82 GLY A C 1
ATOM 646 O O . GLY A 1 82 ? 14.812 -0.172 -17.627 1.00 86.00 82 GLY A O 1
ATOM 647 N N . ALA A 1 83 ? 14.617 -1.923 -16.199 1.00 87.69 83 ALA A N 1
ATOM 648 C CA . ALA A 1 83 ? 16.035 -2.068 -15.852 1.00 87.69 83 ALA A CA 1
ATOM 649 C C . ALA A 1 83 ? 16.885 -2.690 -16.984 1.00 87.69 83 ALA A C 1
ATOM 651 O O . ALA A 1 83 ? 18.117 -2.716 -16.914 1.00 87.69 83 ALA A O 1
ATOM 652 N N . GLY A 1 84 ? 16.239 -3.185 -18.043 1.00 82.94 84 GLY A N 1
ATOM 653 C CA . GLY A 1 84 ? 16.913 -3.717 -19.219 1.00 82.94 84 GLY A CA 1
ATOM 654 C C . GLY A 1 84 ? 17.459 -5.134 -19.032 1.00 82.94 84 GLY A C 1
ATOM 655 O O . GLY A 1 84 ? 17.152 -5.847 -18.070 1.00 82.94 84 GLY A O 1
ATOM 656 N N . ARG A 1 85 ? 18.247 -5.569 -20.021 1.00 80.19 85 ARG A N 1
ATOM 657 C CA . ARG A 1 85 ? 18.636 -6.973 -20.190 1.00 80.19 85 ARG A CA 1
ATOM 658 C C . ARG A 1 85 ? 19.411 -7.499 -18.981 1.00 80.19 85 ARG A C 1
ATOM 660 O O . ARG A 1 85 ? 20.445 -6.959 -18.608 1.00 80.19 85 ARG A O 1
ATOM 667 N N . GLY A 1 86 ? 18.946 -8.625 -18.442 1.00 83.19 86 GLY A N 1
ATOM 668 C CA . GLY A 1 86 ? 19.629 -9.367 -17.380 1.00 83.19 86 GLY A CA 1
ATOM 669 C C . GLY A 1 86 ? 19.310 -8.912 -15.955 1.00 83.19 86 GLY A C 1
ATOM 670 O O . GLY A 1 86 ? 19.795 -9.559 -15.029 1.00 83.19 86 GLY A O 1
ATOM 671 N N . LEU A 1 87 ? 18.504 -7.857 -15.783 1.00 88.75 87 LEU A N 1
ATOM 672 C CA . LEU A 1 87 ? 18.011 -7.387 -14.483 1.00 88.75 87 LEU A CA 1
ATOM 673 C C . LEU A 1 87 ? 16.483 -7.443 -14.423 1.00 88.75 87 LEU A C 1
ATOM 675 O O . LEU A 1 87 ? 15.938 -8.077 -13.520 1.00 88.75 87 LEU A O 1
ATOM 679 N N . GLU A 1 88 ? 15.808 -6.856 -15.412 1.00 92.00 88 GLU A N 1
ATOM 680 C CA . GLU A 1 88 ? 14.348 -6.884 -15.524 1.00 92.00 88 GLU A CA 1
ATOM 681 C C . GLU A 1 88 ? 13.806 -8.322 -15.525 1.00 92.00 88 GLU A C 1
ATOM 683 O O . GLU A 1 88 ? 14.296 -9.188 -16.252 1.00 92.00 88 GLU A O 1
ATOM 688 N N . GLY A 1 89 ? 12.800 -8.580 -14.690 1.00 93.94 89 GLY A N 1
ATOM 689 C CA . GLY A 1 89 ? 12.160 -9.888 -14.565 1.00 93.94 89 GLY A CA 1
ATOM 690 C C . GLY A 1 89 ? 13.005 -10.947 -13.849 1.00 93.94 89 GLY A C 1
ATOM 691 O O . GLY A 1 89 ? 12.634 -12.124 -13.871 1.00 93.94 89 GLY A O 1
ATOM 692 N N . THR A 1 90 ? 14.137 -10.570 -13.242 1.00 93.56 90 THR A N 1
ATOM 693 C CA . THR A 1 90 ? 15.060 -11.497 -12.568 1.00 93.56 90 THR A CA 1
ATOM 694 C C . THR A 1 90 ? 15.255 -11.151 -11.094 1.00 93.56 90 THR A C 1
ATOM 696 O O . THR A 1 90 ? 15.137 -9.994 -10.692 1.00 93.56 90 THR A O 1
ATOM 699 N N . SER A 1 91 ? 15.654 -12.141 -10.290 1.00 94.31 91 SER A N 1
ATOM 700 C CA . SER A 1 91 ? 15.957 -11.949 -8.863 1.00 94.31 91 SER A CA 1
ATOM 701 C C . SER A 1 91 ? 17.094 -10.958 -8.606 1.00 94.31 91 SER A C 1
ATOM 703 O O . SER A 1 91 ? 17.166 -10.357 -7.538 1.00 94.31 91 SER A O 1
ATOM 705 N N . LYS A 1 92 ? 17.947 -10.690 -9.603 1.00 91.69 92 LYS A N 1
ATOM 706 C CA . LYS A 1 92 ? 19.021 -9.691 -9.499 1.00 91.69 92 LYS A CA 1
ATOM 707 C C . LYS A 1 92 ? 18.493 -8.272 -9.276 1.00 91.69 92 LYS A C 1
ATOM 709 O O . LYS A 1 92 ? 19.188 -7.470 -8.660 1.00 91.69 92 LYS A O 1
ATOM 714 N N . ALA A 1 93 ? 17.273 -7.972 -9.726 1.00 92.44 93 ALA A N 1
ATOM 715 C CA . ALA A 1 93 ? 16.623 -6.686 -9.481 1.00 92.44 93 ALA A CA 1
ATOM 716 C C . ALA A 1 93 ? 16.047 -6.542 -8.056 1.00 92.44 93 ALA A C 1
ATOM 718 O O . ALA A 1 93 ? 15.609 -5.451 -7.706 1.00 92.44 93 ALA A O 1
ATOM 719 N N . HIS A 1 94 ? 16.037 -7.603 -7.237 1.00 92.44 94 HIS A N 1
ATOM 720 C CA . HIS A 1 94 ? 15.429 -7.586 -5.902 1.00 92.44 94 HIS A CA 1
ATOM 721 C C . HIS A 1 94 ? 16.235 -6.775 -4.876 1.00 92.44 94 HIS A C 1
ATOM 723 O O . HIS A 1 94 ? 15.678 -5.942 -4.170 1.00 92.44 94 HIS A O 1
ATOM 729 N N . GLY A 1 95 ? 17.545 -7.018 -4.789 1.00 82.12 95 GLY A N 1
ATOM 730 C CA . GLY A 1 95 ? 18.414 -6.382 -3.786 1.00 82.12 95 GLY A CA 1
ATOM 731 C C . GLY A 1 95 ? 19.806 -6.012 -4.295 1.00 82.12 95 GLY A C 1
ATOM 732 O O . GLY A 1 95 ? 20.670 -5.654 -3.500 1.00 82.12 95 GLY A O 1
ATOM 733 N N . GLY A 1 96 ? 20.051 -6.142 -5.602 1.00 71.25 96 GLY A N 1
ATOM 734 C CA . GLY A 1 96 ? 21.350 -5.869 -6.208 1.00 71.25 96 GLY A CA 1
ATOM 735 C C . GLY A 1 96 ? 21.588 -4.386 -6.493 1.00 71.25 96 GLY A C 1
ATOM 736 O O . GLY A 1 96 ? 20.660 -3.600 -6.677 1.00 71.25 96 GLY A O 1
ATOM 737 N N . THR A 1 97 ? 22.861 -4.009 -6.596 1.00 75.00 97 THR A N 1
ATOM 738 C CA . THR A 1 97 ? 23.257 -2.755 -7.239 1.00 75.00 97 THR A CA 1
ATOM 739 C C . THR A 1 97 ? 23.115 -2.887 -8.755 1.00 75.00 97 THR A C 1
ATOM 741 O O . THR A 1 97 ? 23.537 -3.873 -9.361 1.00 75.00 97 THR A O 1
ATOM 744 N N . PHE A 1 98 ? 22.521 -1.877 -9.388 1.00 81.56 98 PHE A N 1
ATOM 745 C CA . PHE A 1 98 ? 22.382 -1.830 -10.841 1.00 81.56 98 PHE A CA 1
ATOM 746 C C . PHE A 1 98 ? 23.720 -1.409 -11.453 1.00 81.56 98 PHE A C 1
ATOM 748 O O . PHE A 1 98 ? 24.118 -0.248 -11.364 1.00 81.56 98 PHE A O 1
ATOM 755 N N . SER A 1 99 ? 24.430 -2.350 -12.080 1.00 77.81 99 SER A N 1
ATOM 756 C CA . SER A 1 99 ? 25.720 -2.079 -12.734 1.00 77.81 99 SER A CA 1
ATOM 757 C C . SER A 1 99 ? 25.603 -1.148 -13.948 1.00 77.81 99 SER A C 1
ATOM 759 O O . SER A 1 99 ? 26.602 -0.597 -14.392 1.00 77.81 99 SER A O 1
ATOM 761 N N . ASN A 1 100 ? 24.392 -0.964 -14.479 1.00 81.50 100 ASN A N 1
ATOM 762 C CA . ASN A 1 100 ? 24.062 -0.131 -15.636 1.00 81.50 100 ASN A CA 1
ATOM 763 C C . ASN A 1 100 ? 23.354 1.181 -15.244 1.00 81.50 100 ASN A C 1
ATOM 765 O O . ASN A 1 100 ? 22.526 1.689 -15.995 1.00 81.50 100 ASN A O 1
ATOM 769 N N . ILE A 1 101 ? 23.637 1.733 -14.058 1.00 84.00 101 ILE A N 1
ATOM 770 C CA . ILE A 1 101 ? 22.899 2.888 -13.523 1.00 84.00 101 ILE A CA 1
ATOM 771 C C . ILE A 1 101 ? 22.911 4.116 -14.446 1.00 84.00 101 ILE A C 1
ATOM 773 O O . ILE A 1 101 ? 21.902 4.811 -14.538 1.00 84.00 101 ILE A O 1
ATOM 777 N N . GLU A 1 102 ? 24.013 4.377 -15.153 1.00 83.81 102 GLU A N 1
ATOM 778 C CA . GLU A 1 102 ? 24.087 5.517 -16.073 1.00 83.81 102 GLU A CA 1
ATOM 779 C C . GLU A 1 102 ? 23.256 5.275 -17.350 1.00 83.81 102 GLU A C 1
ATOM 781 O O . GLU A 1 102 ? 22.602 6.206 -17.815 1.00 83.81 102 GLU A O 1
ATOM 786 N N . ASP A 1 103 ? 23.144 4.032 -17.838 1.00 83.44 103 ASP A N 1
ATOM 787 C CA . ASP A 1 103 ? 22.236 3.681 -18.947 1.00 83.44 103 ASP A CA 1
ATOM 788 C C . ASP A 1 103 ? 20.765 3.817 -18.528 1.00 83.44 103 ASP A C 1
ATOM 790 O O . ASP A 1 103 ? 19.927 4.339 -19.268 1.00 83.44 103 ASP A O 1
ATOM 794 N N . LEU A 1 104 ? 20.437 3.373 -17.309 1.00 84.81 104 LEU A N 1
ATOM 795 C CA . LEU A 1 104 ? 19.095 3.525 -16.742 1.00 84.81 104 LEU A CA 1
ATOM 796 C C . LEU A 1 104 ? 18.726 4.987 -16.573 1.00 84.81 104 LEU A C 1
ATOM 798 O O . LEU A 1 104 ? 17.602 5.378 -16.883 1.00 84.81 104 LEU A O 1
ATOM 802 N N . ARG A 1 105 ? 19.678 5.796 -16.115 1.00 83.94 105 ARG A N 1
ATOM 803 C CA . ARG A 1 105 ? 19.504 7.234 -16.010 1.00 83.94 105 ARG A CA 1
ATOM 804 C C . ARG A 1 105 ? 19.268 7.848 -17.385 1.00 83.94 105 ARG A C 1
ATOM 806 O O . ARG A 1 105 ? 18.294 8.576 -17.538 1.00 83.94 105 ARG A O 1
ATOM 813 N N . ALA A 1 106 ? 20.099 7.522 -18.376 1.00 82.62 106 ALA A N 1
ATOM 814 C CA . ALA A 1 106 ? 19.952 8.023 -19.742 1.00 82.62 106 ALA A CA 1
ATOM 815 C C . ALA A 1 106 ? 18.554 7.728 -20.311 1.00 82.62 106 ALA A C 1
ATOM 817 O O . ALA A 1 106 ? 17.903 8.604 -20.876 1.00 82.62 106 ALA A O 1
ATOM 818 N N . LYS A 1 107 ? 18.051 6.511 -20.073 1.00 84.25 107 LYS A N 1
ATOM 819 C CA . LYS A 1 107 ? 16.694 6.108 -20.445 1.00 84.25 107 LYS A CA 1
ATOM 820 C C . LYS A 1 107 ? 15.636 6.896 -19.665 1.00 84.25 107 LYS A C 1
ATOM 822 O O . LYS A 1 107 ? 14.905 7.691 -20.249 1.00 84.25 107 LYS A O 1
ATOM 827 N N . TRP A 1 108 ? 15.531 6.676 -18.358 1.00 84.81 108 TRP A N 1
ATOM 828 C CA . TRP A 1 108 ? 14.367 7.073 -17.557 1.00 84.81 108 TRP A CA 1
ATOM 829 C C . TRP A 1 108 ? 14.307 8.558 -17.202 1.00 84.81 108 TRP A C 1
ATOM 831 O O . TRP A 1 108 ? 13.239 9.059 -16.864 1.00 84.81 108 TRP A O 1
ATOM 841 N N . HIS A 1 109 ? 15.428 9.275 -17.285 1.00 84.75 109 HIS A N 1
ATOM 842 C CA . HIS A 1 109 ? 15.474 10.720 -17.050 1.00 84.75 109 HIS A CA 1
ATOM 843 C C . HIS A 1 109 ? 15.283 11.521 -18.350 1.00 84.75 109 HIS A C 1
ATOM 845 O O . HIS A 1 109 ? 15.611 12.709 -18.399 1.00 84.75 109 HIS A O 1
ATOM 851 N N . SER A 1 110 ? 14.756 10.866 -19.388 1.00 83.50 110 SER A N 1
ATOM 852 C CA . SER A 1 110 ? 14.350 11.456 -20.659 1.00 83.50 110 SER A CA 1
ATOM 853 C C . SER A 1 110 ? 12.878 11.120 -20.944 1.00 83.50 110 SER A C 1
ATOM 855 O O . SER A 1 110 ? 12.393 10.071 -20.506 1.00 83.50 110 SER A O 1
ATOM 857 N N . PRO A 1 111 ? 12.155 11.937 -21.731 1.00 81.06 111 PRO A N 1
ATOM 858 C CA . PRO A 1 111 ? 10.772 11.634 -22.104 1.00 81.06 111 PRO A CA 1
ATOM 859 C C . PRO A 1 111 ? 10.624 10.315 -22.872 1.00 81.06 111 PRO A C 1
ATOM 861 O O . PRO A 1 111 ? 9.590 9.662 -22.780 1.00 81.06 111 PRO A O 1
ATOM 864 N N . LYS A 1 112 ? 11.663 9.907 -23.613 1.00 79.56 112 LYS A N 1
ATOM 865 C CA . LYS A 1 112 ? 11.660 8.710 -24.467 1.00 79.56 112 LYS A CA 1
ATOM 866 C C . LYS A 1 112 ? 11.723 7.403 -23.681 1.00 79.56 112 LYS A C 1
ATOM 868 O O . LYS A 1 112 ? 11.297 6.374 -24.194 1.00 79.56 112 LYS A O 1
ATOM 873 N N . GLY A 1 113 ? 12.298 7.420 -22.478 1.00 76.75 113 GLY A N 1
ATOM 874 C CA . GLY A 1 113 ? 12.409 6.216 -21.657 1.00 76.75 113 GLY A CA 1
ATOM 875 C C . GLY A 1 113 ? 11.229 5.977 -20.729 1.00 76.75 113 GLY A C 1
ATOM 876 O O . GLY A 1 113 ? 11.181 4.913 -20.120 1.00 76.75 113 GLY A O 1
ATOM 877 N N . LEU A 1 114 ? 10.303 6.934 -20.620 1.00 79.25 114 LEU A N 1
ATOM 878 C CA . LEU A 1 114 ? 9.075 6.782 -19.849 1.00 79.25 114 LEU A CA 1
ATOM 879 C C . LEU A 1 114 ? 8.125 5.782 -20.510 1.00 79.25 114 LEU A C 1
ATOM 881 O O . LEU A 1 114 ? 8.243 5.456 -21.692 1.00 79.25 114 LEU A O 1
ATOM 885 N N . ARG A 1 115 ? 7.151 5.307 -19.731 1.00 74.69 115 ARG A N 1
ATOM 886 C CA . ARG A 1 115 ? 6.055 4.504 -20.267 1.00 74.69 115 ARG A CA 1
ATOM 887 C C . ARG A 1 115 ? 5.353 5.276 -21.383 1.00 74.69 115 ARG A C 1
ATOM 889 O O . ARG A 1 115 ? 5.045 6.454 -21.236 1.00 74.69 115 ARG A O 1
ATOM 896 N N . SER A 1 116 ? 5.095 4.586 -22.483 1.00 65.94 116 SER A N 1
ATOM 897 C CA . SER A 1 116 ? 4.296 5.073 -23.600 1.00 65.94 116 SER A CA 1
ATOM 898 C C . SER A 1 116 ? 2.969 4.323 -23.633 1.00 65.94 116 SER A C 1
ATOM 900 O O . SER A 1 116 ? 2.655 3.622 -24.593 1.00 65.94 116 SER A O 1
ATOM 902 N N . SER A 1 117 ? 2.176 4.429 -22.565 1.00 64.19 117 SER A N 1
ATOM 903 C CA . SER A 1 117 ? 0.779 4.017 -22.674 1.00 64.19 117 SER A CA 1
ATOM 904 C C . SER A 1 117 ? -0.020 5.102 -23.404 1.00 64.19 117 SER A C 1
ATOM 906 O O . SER A 1 117 ? 0.341 6.279 -23.404 1.00 64.19 117 SER A O 1
ATOM 908 N N . GLY A 1 118 ? -1.136 4.722 -24.027 1.00 62.72 118 GLY A N 1
ATOM 909 C CA . GLY A 1 118 ? -2.106 5.682 -24.568 1.00 62.72 118 GLY A CA 1
ATOM 910 C C . GLY A 1 118 ? -2.835 6.499 -23.488 1.00 62.72 118 GLY A C 1
ATOM 911 O O . GLY A 1 118 ? -3.828 7.153 -23.801 1.00 62.72 118 GLY A O 1
ATOM 912 N N . ASP A 1 119 ? -2.401 6.429 -22.224 1.00 75.25 119 ASP A N 1
ATOM 913 C CA . ASP A 1 119 ? -2.968 7.175 -21.109 1.00 75.25 119 ASP A CA 1
ATOM 914 C C . ASP A 1 119 ? -2.494 8.636 -21.122 1.00 75.25 119 ASP A C 1
ATOM 916 O O . ASP A 1 119 ? -1.319 8.964 -21.300 1.00 75.25 119 ASP A O 1
ATOM 920 N N . SER A 1 120 ? -3.440 9.524 -20.838 1.00 78.19 120 SER A N 1
ATOM 921 C CA . SER A 1 120 ? -3.215 10.938 -20.570 1.00 78.19 120 SER A CA 1
ATOM 922 C C . SER A 1 120 ? -2.139 11.208 -19.511 1.00 78.19 120 SER A C 1
ATOM 924 O O . SER A 1 120 ? -1.431 12.209 -19.622 1.00 78.19 120 SER A O 1
ATOM 926 N N . VAL A 1 121 ? -1.995 10.347 -18.495 1.00 83.00 121 VAL A N 1
ATOM 927 C CA . VAL A 1 121 ? -1.022 10.555 -17.410 1.00 83.00 121 VAL A CA 1
ATOM 928 C C . VAL A 1 121 ? 0.409 10.381 -17.908 1.00 83.00 121 VAL A C 1
ATOM 930 O O . VAL A 1 121 ? 1.240 11.249 -17.649 1.00 83.00 121 VAL A O 1
ATOM 933 N N . ASP A 1 122 ? 0.693 9.326 -18.668 1.00 82.31 122 ASP A N 1
ATOM 934 C CA . ASP A 1 122 ? 2.035 9.075 -19.202 1.00 82.31 122 ASP A CA 1
ATOM 935 C C . ASP A 1 122 ? 2.472 10.204 -20.148 1.00 82.31 122 ASP A C 1
ATOM 937 O O . ASP A 1 122 ? 3.584 10.728 -20.035 1.00 82.31 122 ASP A O 1
ATOM 941 N N . ALA A 1 123 ? 1.557 10.679 -21.000 1.00 83.94 123 ALA A N 1
ATOM 942 C CA . ALA A 1 123 ? 1.797 11.833 -21.864 1.00 83.94 123 ALA A CA 1
ATOM 943 C C . ALA A 1 123 ? 2.070 13.126 -21.068 1.00 83.94 123 ALA A C 1
ATOM 945 O O . ALA A 1 123 ? 2.959 13.906 -21.424 1.00 83.94 123 ALA A O 1
ATOM 946 N N . GLN A 1 124 ? 1.343 13.357 -19.968 1.00 86.88 124 GLN A N 1
ATOM 947 C CA . GLN A 1 124 ? 1.578 14.504 -19.084 1.00 86.88 124 GLN A CA 1
ATOM 948 C C . GLN A 1 124 ? 2.950 14.435 -18.405 1.00 86.88 124 GLN A C 1
ATOM 950 O O . GLN A 1 124 ? 3.631 15.459 -18.317 1.00 86.88 124 GLN A O 1
ATOM 955 N N . VAL A 1 125 ? 3.371 13.252 -17.946 1.00 87.38 125 VAL A N 1
ATOM 956 C CA . VAL A 1 125 ? 4.692 13.060 -17.328 1.00 87.38 125 VAL A CA 1
ATOM 957 C C . VAL A 1 125 ? 5.799 13.290 -18.357 1.00 87.38 125 VAL A C 1
ATOM 959 O O . VAL A 1 125 ? 6.735 14.032 -18.071 1.00 87.38 125 VAL A O 1
ATOM 962 N N . ALA A 1 126 ? 5.672 12.749 -19.570 1.00 86.81 126 ALA A N 1
ATOM 963 C CA . ALA A 1 126 ? 6.642 12.981 -20.640 1.00 86.81 126 ALA A CA 1
ATOM 964 C C . ALA A 1 126 ? 6.762 14.466 -21.015 1.00 86.81 126 ALA A C 1
ATOM 966 O O . ALA A 1 126 ? 7.872 14.991 -21.111 1.00 86.81 126 ALA A O 1
ATOM 967 N N . SER A 1 127 ? 5.632 15.169 -21.148 1.00 89.00 127 SER A N 1
ATOM 968 C CA . SER A 1 127 ? 5.613 16.616 -21.408 1.00 89.00 127 SER A CA 1
ATOM 969 C C . SER A 1 127 ? 6.262 17.422 -20.280 1.00 89.00 127 SER A C 1
ATOM 971 O O . SER A 1 127 ? 6.984 18.385 -20.537 1.00 89.00 127 SER A O 1
ATOM 973 N N . LEU A 1 128 ? 6.023 17.029 -19.028 1.00 89.94 128 LEU A N 1
ATOM 974 C CA . LEU A 1 128 ? 6.641 17.651 -17.865 1.00 89.94 128 LEU A CA 1
ATOM 975 C C . LEU A 1 128 ? 8.162 17.455 -17.870 1.00 89.94 128 LEU A C 1
ATOM 977 O O . LEU A 1 128 ? 8.882 18.437 -17.722 1.00 89.94 128 LEU A O 1
ATOM 981 N N . VAL A 1 129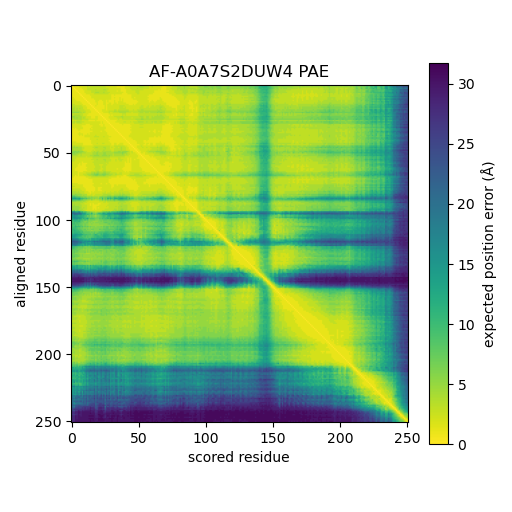 ? 8.648 16.229 -18.083 1.00 88.62 129 VAL A N 1
ATOM 982 C CA . VAL A 1 129 ? 10.091 15.948 -18.154 1.00 88.62 129 VAL A CA 1
ATOM 983 C C . VAL A 1 129 ? 10.750 16.763 -19.266 1.00 88.62 129 VAL A C 1
ATOM 985 O O . VAL A 1 129 ? 11.785 17.376 -19.019 1.00 88.62 129 VAL A O 1
ATOM 988 N N . GLN A 1 130 ? 10.137 16.840 -20.453 1.00 89.12 130 GLN A N 1
ATOM 989 C CA . GLN A 1 130 ? 10.669 17.651 -21.553 1.00 89.12 130 GLN A CA 1
ATOM 990 C C . GLN A 1 130 ? 10.787 19.129 -21.156 1.00 89.12 130 GLN A C 1
ATOM 992 O O . GLN A 1 130 ? 11.834 19.733 -21.353 1.00 89.12 130 GLN A O 1
ATOM 997 N N . ARG A 1 131 ? 9.752 19.695 -20.525 1.00 90.44 131 ARG A N 1
ATOM 998 C CA . ARG A 1 131 ? 9.757 21.101 -20.097 1.00 90.44 131 ARG A CA 1
ATOM 999 C C . ARG A 1 131 ? 10.857 21.409 -19.079 1.00 90.44 131 ARG A C 1
ATOM 1001 O O . ARG A 1 131 ? 11.459 22.476 -19.140 1.00 90.44 131 ARG A O 1
ATOM 1008 N N . GLU A 1 132 ? 11.100 20.503 -18.135 1.00 89.69 132 GLU A N 1
ATOM 1009 C CA . GLU A 1 132 ? 12.172 20.668 -17.145 1.00 89.69 132 GLU A CA 1
ATOM 1010 C C . GLU A 1 132 ? 13.555 20.616 -17.812 1.00 89.69 132 GLU A C 1
ATOM 1012 O O . GLU A 1 132 ? 14.421 21.429 -17.493 1.00 89.69 132 GLU A O 1
ATOM 1017 N N . LEU A 1 133 ? 13.752 19.723 -18.790 1.00 87.00 133 LEU A N 1
ATOM 1018 C CA . LEU A 1 133 ? 14.984 19.672 -19.585 1.00 87.00 133 LEU A CA 1
ATOM 1019 C C . LEU A 1 133 ? 15.202 20.959 -20.388 1.00 87.00 133 LEU A C 1
ATOM 1021 O O . LEU A 1 133 ? 16.302 21.509 -20.354 1.00 87.00 133 LEU A O 1
ATOM 1025 N N . ASP A 1 134 ? 14.159 21.473 -21.045 1.00 87.75 134 ASP A N 1
ATOM 1026 C CA . ASP A 1 134 ? 14.223 22.727 -21.803 1.00 87.75 134 ASP A CA 1
ATOM 1027 C C . ASP A 1 134 ? 14.603 23.909 -20.889 1.00 87.75 134 ASP A C 1
ATOM 1029 O O . ASP A 1 134 ? 15.445 24.738 -21.239 1.00 87.75 134 ASP A O 1
ATOM 1033 N N . GLY A 1 135 ? 14.030 23.966 -19.680 1.00 85.62 135 GLY A N 1
ATOM 1034 C CA . GLY A 1 135 ? 14.355 24.983 -18.676 1.00 85.62 135 GLY A CA 1
ATOM 1035 C C . GLY A 1 135 ? 15.805 24.909 -18.183 1.00 85.62 135 GLY A C 1
ATOM 1036 O O . GLY A 1 135 ? 16.467 25.940 -18.046 1.00 85.62 135 GLY A O 1
ATOM 1037 N N . LEU A 1 136 ? 16.325 23.699 -17.962 1.00 81.69 136 LEU A N 1
ATOM 1038 C CA . LEU A 1 136 ? 17.726 23.488 -17.585 1.00 81.69 136 LEU A CA 1
ATOM 1039 C C . LEU A 1 136 ? 18.685 23.876 -18.715 1.00 81.69 136 LEU A C 1
ATOM 1041 O O . LEU A 1 136 ? 19.698 24.521 -18.447 1.00 81.69 136 LEU A O 1
ATOM 1045 N N . ALA A 1 137 ? 18.359 23.539 -19.965 1.00 79.31 137 ALA A N 1
ATOM 1046 C CA . ALA A 1 137 ? 19.163 23.903 -21.128 1.00 79.31 137 ALA A CA 1
ATOM 1047 C C . ALA A 1 137 ? 19.265 25.428 -21.290 1.00 79.31 137 ALA A C 1
ATOM 1049 O O . ALA A 1 137 ? 20.360 25.949 -21.490 1.00 79.31 137 ALA A O 1
ATOM 1050 N N . LEU A 1 138 ? 18.162 26.162 -21.110 1.00 74.88 138 LEU A N 1
ATOM 1051 C CA . LEU A 1 138 ? 18.170 27.631 -21.120 1.00 74.88 138 LEU A CA 1
ATOM 1052 C C . LEU A 1 138 ? 19.071 28.221 -20.025 1.00 74.88 138 LEU A C 1
ATOM 1054 O O . LEU A 1 138 ? 19.770 29.203 -20.267 1.00 74.88 138 LEU A O 1
ATOM 1058 N N . SER A 1 139 ? 19.093 27.609 -18.838 1.00 68.75 139 SER A N 1
ATOM 1059 C CA . SER A 1 139 ? 19.978 28.030 -17.747 1.00 68.75 139 SER A CA 1
A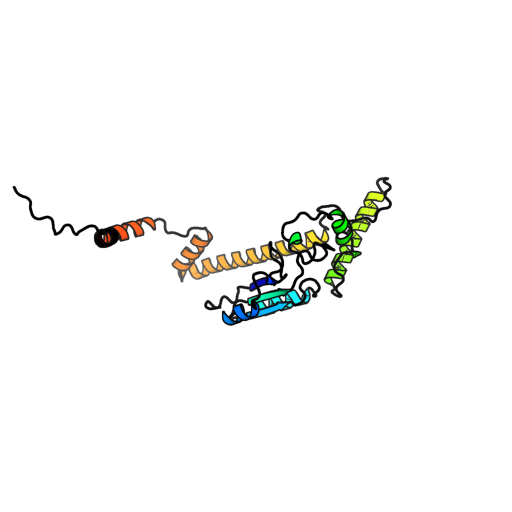TOM 1060 C C . SER A 1 139 ? 21.450 27.691 -18.008 1.00 68.75 139 SER A C 1
ATOM 1062 O O . SER A 1 139 ? 22.316 28.426 -17.541 1.00 68.75 139 SER A O 1
ATOM 1064 N N . ALA A 1 140 ? 21.737 26.602 -18.729 1.00 64.50 140 ALA A N 1
ATOM 1065 C CA . ALA A 1 140 ? 23.093 26.171 -19.074 1.00 64.50 140 ALA A CA 1
ATOM 1066 C C . ALA A 1 140 ? 23.687 26.963 -20.249 1.00 64.50 140 ALA A C 1
ATOM 1068 O O . ALA A 1 140 ? 24.868 27.273 -20.223 1.00 64.50 140 ALA A O 1
ATOM 1069 N N . VAL A 1 141 ? 22.892 27.362 -21.247 1.00 57.75 141 VAL A N 1
ATOM 1070 C CA . VAL A 1 141 ? 23.363 28.209 -22.366 1.00 57.75 141 VAL A CA 1
ATOM 1071 C C . VAL A 1 141 ? 23.787 29.609 -21.885 1.00 57.75 141 VAL A C 1
ATOM 1073 O O . VAL A 1 141 ? 24.619 30.254 -22.516 1.00 57.75 141 VAL A O 1
ATOM 1076 N N . ALA A 1 142 ? 23.286 30.065 -20.731 1.00 55.19 142 ALA A N 1
ATOM 1077 C CA . ALA A 1 142 ? 23.751 31.283 -20.061 1.00 55.19 142 ALA A CA 1
ATOM 1078 C C . ALA A 1 142 ? 25.123 31.129 -19.359 1.00 55.19 142 ALA A C 1
ATOM 1080 O O . ALA A 1 142 ? 25.708 32.125 -18.936 1.00 55.19 142 ALA A O 1
ATOM 1081 N N . SER A 1 143 ? 25.640 29.903 -19.235 1.00 50.66 143 SER A N 1
ATOM 1082 C CA . SER A 1 143 ? 26.933 29.568 -18.635 1.00 50.66 143 SER A CA 1
ATOM 1083 C C . SER A 1 143 ? 27.751 28.731 -19.625 1.00 50.66 143 SER A C 1
ATOM 1085 O O . SER A 1 143 ? 27.570 27.520 -19.692 1.00 50.66 143 SER A O 1
ATOM 1087 N N . GLU A 1 144 ? 28.619 29.371 -20.413 1.00 49.31 144 GLU A N 1
ATOM 1088 C CA . GLU A 1 144 ? 29.455 28.747 -21.456 1.00 49.31 144 GLU A CA 1
ATOM 1089 C C . GLU A 1 144 ? 30.021 27.372 -21.039 1.00 49.31 144 GLU A C 1
ATOM 1091 O O . GLU A 1 144 ? 31.031 27.275 -20.344 1.00 49.31 144 GLU A O 1
ATOM 1096 N N . SER A 1 145 ? 29.371 26.282 -21.456 1.00 47.22 145 SER A N 1
ATOM 1097 C CA . SER A 1 145 ? 29.946 24.941 -21.388 1.00 47.22 145 SER A CA 1
ATOM 1098 C C . SER A 1 145 ? 29.377 24.053 -22.489 1.00 47.22 145 SER A C 1
ATOM 1100 O O . SER A 1 145 ? 28.172 23.965 -22.718 1.00 47.22 145 SER A O 1
ATOM 1102 N N . ASP A 1 146 ? 30.320 23.448 -23.196 1.00 46.84 146 ASP A N 1
ATOM 1103 C CA . ASP A 1 146 ? 30.175 22.627 -24.385 1.00 46.84 146 ASP A CA 1
ATOM 1104 C C . ASP A 1 146 ? 30.022 21.159 -23.952 1.00 46.84 146 ASP A C 1
ATOM 1106 O O . ASP A 1 146 ? 30.880 20.637 -23.236 1.00 46.84 146 ASP A O 1
ATOM 1110 N N . ALA A 1 147 ? 28.934 20.486 -24.338 1.00 45.09 147 ALA A N 1
ATOM 1111 C CA . ALA A 1 147 ? 28.800 19.035 -24.182 1.00 45.09 147 ALA A CA 1
ATOM 1112 C C . ALA A 1 147 ? 27.716 18.475 -25.118 1.00 45.09 147 ALA A C 1
ATOM 1114 O O . ALA A 1 147 ? 26.524 18.533 -24.823 1.00 45.09 147 ALA A O 1
ATOM 1115 N N . GLY A 1 148 ? 28.135 17.878 -26.237 1.00 48.03 148 GLY A N 1
ATOM 1116 C CA . GLY A 1 148 ? 27.279 17.217 -27.235 1.00 48.03 148 GLY A CA 1
ATOM 1117 C C . GLY A 1 148 ? 26.638 15.891 -26.792 1.00 48.03 148 GLY A C 1
ATOM 1118 O O . GLY A 1 148 ? 26.586 14.951 -27.582 1.00 48.03 148 GLY A O 1
ATOM 1119 N N . GLY A 1 149 ? 26.181 15.790 -25.540 1.00 57.84 149 GLY A N 1
ATOM 1120 C CA . GLY A 1 149 ? 25.421 14.651 -25.013 1.00 57.84 149 GLY A CA 1
ATOM 1121 C C . GLY A 1 149 ? 23.927 14.965 -24.866 1.00 57.84 149 GLY A C 1
ATOM 1122 O O . GLY A 1 149 ? 23.549 16.111 -24.635 1.00 57.84 149 GLY A O 1
ATOM 1123 N N . GLU A 1 150 ? 23.064 13.949 -24.981 1.00 62.69 150 GLU A N 1
ATOM 1124 C CA . GLU A 1 150 ? 21.618 14.099 -24.753 1.00 62.69 150 GLU A CA 1
ATOM 1125 C C . GLU A 1 150 ? 21.374 14.520 -23.290 1.00 62.69 150 GLU A C 1
ATOM 1127 O O . GLU A 1 150 ? 21.816 13.855 -22.350 1.00 62.69 150 GLU A O 1
ATOM 1132 N N . THR A 1 151 ? 20.732 15.673 -23.083 1.00 74.56 151 THR A N 1
ATOM 1133 C CA . THR A 1 151 ? 20.516 16.233 -21.743 1.00 74.56 151 THR A CA 1
ATOM 1134 C C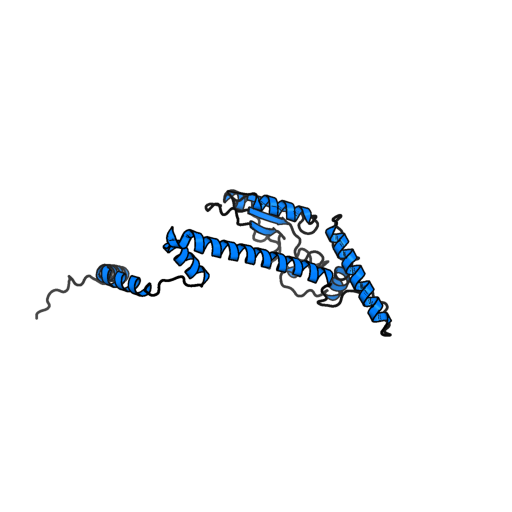 . THR A 1 151 ? 19.487 15.402 -20.981 1.00 74.56 151 THR A C 1
ATOM 1136 O O . THR A 1 151 ? 18.384 15.163 -21.470 1.00 74.56 151 THR A O 1
ATOM 1139 N N . VAL A 1 152 ? 19.829 14.993 -19.759 1.00 82.19 152 VAL A N 1
ATOM 1140 C CA . VAL A 1 152 ? 18.942 14.242 -18.858 1.00 82.19 152 VAL A CA 1
ATOM 1141 C C . VAL A 1 152 ? 18.815 14.931 -17.508 1.00 82.19 152 VAL A C 1
ATOM 1143 O O . VAL A 1 152 ? 19.702 15.683 -17.098 1.00 82.19 152 VAL A O 1
ATOM 1146 N N . LEU A 1 153 ? 17.731 14.651 -16.780 1.00 83.94 153 LEU A N 1
ATOM 1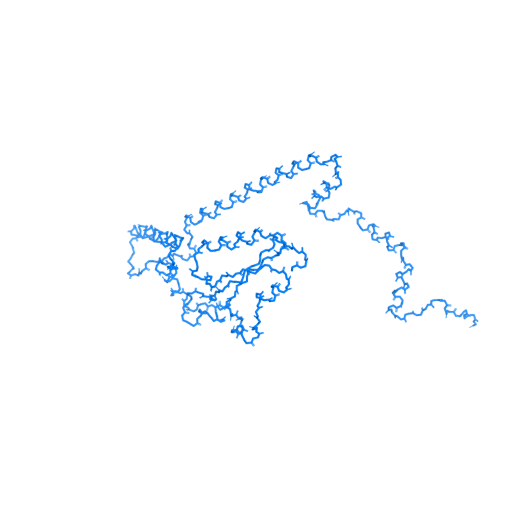147 C CA . LEU A 1 153 ? 17.499 15.281 -15.481 1.00 83.94 153 LEU A CA 1
ATOM 1148 C C . LEU A 1 153 ? 18.632 14.962 -14.473 1.00 83.94 153 LEU A C 1
ATOM 1150 O O . LEU A 1 153 ? 19.143 13.825 -14.431 1.00 83.94 153 LEU A O 1
ATOM 1154 N N . PRO A 1 154 ? 19.032 15.936 -13.627 1.00 85.31 154 PRO A N 1
ATOM 1155 C CA . PRO A 1 154 ? 20.011 15.719 -12.564 1.00 85.31 154 PRO A CA 1
ATOM 1156 C C . PRO A 1 154 ? 19.600 14.594 -11.600 1.00 85.31 154 PRO A C 1
ATOM 1158 O O . PRO A 1 154 ? 18.419 14.275 -11.451 1.00 85.31 154 PRO A O 1
ATOM 1161 N N . LYS A 1 155 ? 20.578 13.982 -10.918 1.00 84.81 155 LYS A N 1
ATOM 1162 C CA . LYS A 1 155 ? 20.291 12.997 -9.859 1.00 84.81 155 LYS A CA 1
ATOM 1163 C C . LYS A 1 155 ? 19.479 13.676 -8.747 1.00 84.81 155 LYS A C 1
ATOM 1165 O O . LYS A 1 155 ? 19.776 14.812 -8.390 1.00 84.81 155 LYS A O 1
ATOM 1170 N N . PHE A 1 156 ? 18.468 12.980 -8.221 1.00 86.50 156 PHE A N 1
ATOM 1171 C CA . PHE A 1 156 ? 17.548 13.486 -7.187 1.00 86.50 156 PHE A CA 1
ATOM 1172 C C . PHE A 1 156 ? 16.765 14.754 -7.572 1.00 86.50 156 PHE A C 1
ATOM 1174 O O . PHE A 1 156 ? 16.227 15.439 -6.703 1.00 86.50 156 PHE A O 1
ATOM 1181 N N . HIS A 1 157 ? 16.677 15.075 -8.865 1.00 87.25 157 HIS A N 1
ATOM 1182 C CA . HIS A 1 157 ? 15.854 16.181 -9.328 1.00 87.25 157 HIS A CA 1
ATOM 1183 C C . HIS A 1 157 ? 14.370 15.826 -9.210 1.00 87.25 157 HIS A C 1
ATOM 1185 O O . HIS A 1 157 ? 13.923 14.811 -9.745 1.00 87.25 157 HIS A O 1
ATOM 1191 N N . VAL A 1 158 ? 13.601 16.691 -8.547 1.00 89.88 158 VAL A N 1
ATOM 1192 C CA . VAL A 1 158 ? 12.144 16.575 -8.475 1.00 89.88 158 VAL A CA 1
ATOM 1193 C C . VAL A 1 158 ? 11.514 17.804 -9.133 1.00 89.88 158 VAL A C 1
ATOM 1195 O O . VAL A 1 158 ? 11.675 18.910 -8.609 1.00 89.88 158 VAL A O 1
ATOM 1198 N N . PRO A 1 159 ? 10.776 17.633 -10.243 1.00 88.38 159 PRO A N 1
ATOM 1199 C CA . PRO A 1 159 ? 10.092 18.733 -10.915 1.00 88.38 159 PRO A CA 1
ATOM 1200 C C . PRO A 1 159 ? 9.127 19.480 -9.988 1.00 88.38 159 PRO A C 1
ATOM 1202 O O . PRO A 1 159 ? 8.349 18.863 -9.247 1.00 88.38 159 PRO A O 1
ATOM 1205 N N . GLN A 1 160 ? 9.108 20.813 -10.061 1.00 88.06 160 GLN A N 1
ATOM 1206 C CA . GLN A 1 160 ? 8.244 21.631 -9.195 1.00 88.06 160 GLN A CA 1
ATOM 1207 C C . GLN A 1 160 ? 6.749 21.309 -9.330 1.00 88.06 160 GLN A C 1
ATOM 1209 O O . GLN A 1 160 ? 6.070 21.248 -8.301 1.00 88.06 160 GLN A O 1
ATOM 1214 N N . PRO A 1 161 ? 6.197 21.034 -10.530 1.00 89.31 161 PRO A N 1
ATOM 1215 C CA . PRO A 1 161 ? 4.788 20.665 -10.631 1.00 89.31 161 PRO A CA 1
ATOM 1216 C C . PRO A 1 161 ? 4.472 19.315 -9.968 1.00 89.31 161 PRO A C 1
ATOM 1218 O O . PRO A 1 161 ? 3.366 19.143 -9.457 1.00 89.31 161 PRO A O 1
ATOM 1221 N N . VAL A 1 162 ? 5.432 18.380 -9.911 1.00 90.62 162 VAL A N 1
ATOM 1222 C CA . VAL A 1 162 ? 5.284 17.114 -9.168 1.00 90.62 162 VAL A CA 1
ATOM 1223 C C . VAL A 1 162 ? 5.261 17.399 -7.670 1.00 90.62 162 VAL A C 1
ATOM 1225 O O . VAL A 1 162 ? 4.317 16.996 -6.992 1.00 90.62 162 VAL A O 1
ATOM 1228 N N . MET A 1 163 ? 6.233 18.166 -7.163 1.00 92.25 163 MET A N 1
ATOM 1229 C CA . MET A 1 163 ? 6.258 18.581 -5.754 1.00 92.25 163 MET A CA 1
ATOM 1230 C C . MET A 1 163 ? 4.968 19.292 -5.346 1.00 92.25 163 MET A C 1
ATOM 1232 O O . MET A 1 163 ? 4.396 18.978 -4.305 1.00 92.25 163 MET A O 1
ATOM 1236 N N . LYS A 1 164 ? 4.482 20.220 -6.177 1.00 93.06 164 LYS A N 1
ATOM 1237 C CA . LYS A 1 164 ? 3.226 20.934 -5.940 1.00 93.06 164 LYS A CA 1
ATOM 1238 C C . LYS A 1 164 ? 2.042 19.968 -5.868 1.00 93.06 164 LYS A C 1
ATOM 1240 O O . LYS A 1 164 ? 1.318 19.993 -4.882 1.00 93.06 164 LYS A O 1
ATOM 1245 N N . LYS A 1 165 ? 1.899 19.065 -6.844 1.00 90.69 165 LYS A N 1
ATOM 1246 C CA . LYS A 1 165 ? 0.809 18.076 -6.871 1.00 90.69 165 LYS A CA 1
ATOM 1247 C C . LYS A 1 165 ? 0.769 17.217 -5.602 1.00 90.69 165 LYS A C 1
ATOM 1249 O O . LYS A 1 165 ? -0.307 16.981 -5.062 1.00 90.69 165 LYS A O 1
ATOM 1254 N N . PHE A 1 166 ? 1.922 16.764 -5.106 1.00 93.81 166 PHE A N 1
ATOM 1255 C CA . PHE A 1 166 ? 1.979 15.975 -3.870 1.00 93.81 166 PHE A CA 1
ATOM 1256 C C . PHE A 1 166 ? 1.745 16.811 -2.606 1.00 93.81 166 PHE A C 1
ATOM 1258 O O . PHE A 1 166 ? 1.119 16.316 -1.670 1.00 93.81 166 PHE A O 1
ATOM 1265 N N . ARG A 1 167 ? 2.164 18.082 -2.581 1.00 95.56 167 ARG A N 1
ATOM 1266 C CA . ARG A 1 167 ? 1.804 19.011 -1.496 1.00 95.56 167 ARG A CA 1
ATOM 1267 C C . ARG A 1 167 ? 0.299 19.258 -1.434 1.00 95.56 167 ARG A C 1
ATOM 1269 O O . ARG A 1 167 ? -0.255 19.222 -0.343 1.00 95.56 167 ARG A O 1
ATOM 1276 N N . ASP A 1 168 ? -0.363 19.399 -2.581 1.00 95.81 168 ASP A N 1
ATOM 1277 C CA . ASP A 1 168 ? -1.821 19.561 -2.644 1.00 95.81 168 ASP A CA 1
ATOM 1278 C C . ASP A 1 168 ? -2.553 18.343 -2.036 1.00 95.81 168 ASP A C 1
ATOM 1280 O O . ASP A 1 168 ? -3.598 18.493 -1.402 1.00 95.81 168 ASP A O 1
ATOM 1284 N N . PHE A 1 169 ? -2.008 17.124 -2.177 1.00 95.12 169 PHE A N 1
ATOM 1285 C CA . PHE A 1 169 ? -2.537 15.945 -1.477 1.00 95.12 169 PHE A CA 1
ATOM 1286 C C . PHE A 1 169 ? -2.345 16.018 0.039 1.00 95.12 169 PHE A C 1
ATOM 1288 O O . PHE A 1 169 ? -3.260 15.632 0.763 1.00 95.12 169 PHE A O 1
ATOM 1295 N N . GLY A 1 170 ? -1.202 16.530 0.504 1.00 95.56 170 GLY A N 1
ATOM 1296 C CA . GLY A 1 170 ? -0.948 16.794 1.922 1.00 95.56 170 GLY A CA 1
ATOM 1297 C C . GLY A 1 170 ? -1.980 17.755 2.505 1.00 95.56 170 GLY A C 1
ATOM 1298 O O . GLY A 1 170 ? -2.696 17.380 3.423 1.00 95.56 170 GLY A O 1
ATOM 1299 N N . THR A 1 171 ? -2.178 18.914 1.871 1.00 96.94 171 THR A N 1
ATOM 1300 C CA . THR A 1 171 ? -3.176 19.908 2.305 1.00 96.94 171 THR A CA 1
ATOM 1301 C C . THR A 1 171 ? -4.592 19.336 2.345 1.00 96.94 171 THR A C 1
ATOM 1303 O O . THR A 1 171 ? -5.347 19.604 3.273 1.00 96.94 171 THR A O 1
ATOM 1306 N N . ARG A 1 172 ? -4.970 18.505 1.365 1.00 97.19 172 ARG A N 1
ATOM 1307 C CA . ARG A 1 172 ? -6.262 17.799 1.400 1.00 97.19 172 ARG A CA 1
ATOM 1308 C C . ARG A 1 172 ? -6.365 16.826 2.575 1.00 97.19 172 ARG A C 1
ATOM 1310 O O . ARG A 1 172 ? -7.463 16.635 3.086 1.00 97.19 172 ARG A O 1
ATOM 1317 N N . GLY A 1 173 ? -5.264 16.176 2.943 1.00 97.69 173 GLY A N 1
ATOM 1318 C CA . GLY A 1 173 ? -5.173 15.326 4.127 1.00 97.69 173 GLY A CA 1
ATOM 1319 C C . GLY A 1 173 ? -5.362 16.130 5.409 1.00 97.69 173 GLY A C 1
ATOM 1320 O O . GLY A 1 173 ? -6.209 15.755 6.214 1.00 97.69 173 GLY A O 1
ATOM 1321 N N . ASP A 1 174 ? -4.663 17.259 5.534 1.00 98.00 174 ASP A N 1
ATOM 1322 C CA . ASP A 1 174 ? -4.760 18.170 6.681 1.00 98.00 174 ASP A CA 1
ATOM 1323 C C . ASP A 1 174 ? -6.201 18.657 6.867 1.00 98.00 174 ASP A C 1
ATOM 1325 O O . ASP A 1 174 ? -6.784 18.457 7.924 1.00 98.00 174 ASP A O 1
ATOM 1329 N N . SER A 1 175 ? -6.854 19.139 5.801 1.00 98.06 175 SER A N 1
ATOM 1330 C CA . S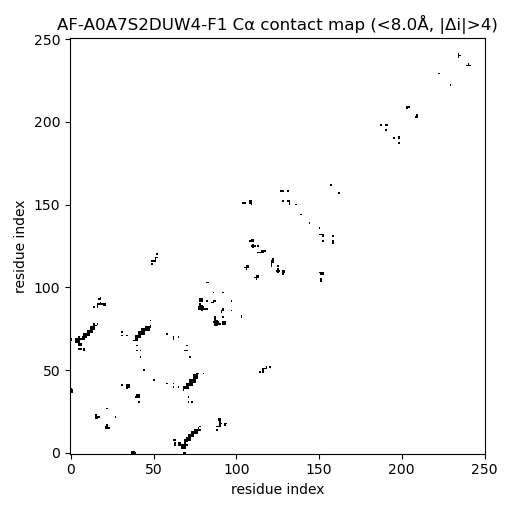ER A 1 175 ? -8.263 19.554 5.885 1.00 98.06 175 SER A CA 1
ATOM 1331 C C . SER A 1 175 ? -9.197 18.422 6.329 1.00 98.06 175 SER A C 1
ATOM 1333 O O . SER A 1 175 ? -10.189 18.666 7.007 1.00 98.06 175 SER A O 1
ATOM 1335 N N . LYS A 1 176 ? -8.908 17.168 5.955 1.00 98.31 176 LYS A N 1
ATOM 1336 C CA . LYS A 1 176 ? -9.693 16.013 6.418 1.00 98.31 176 LYS A CA 1
ATOM 1337 C C . LYS A 1 176 ? -9.406 15.637 7.867 1.00 98.31 176 LYS A C 1
ATOM 1339 O O . LYS A 1 176 ? -10.310 15.113 8.517 1.00 98.31 176 LYS A O 1
ATOM 1344 N N . ALA A 1 177 ? -8.198 15.888 8.358 1.00 97.94 177 ALA A N 1
ATOM 1345 C CA . ALA A 1 177 ? -7.877 15.761 9.771 1.00 97.94 177 ALA A CA 1
ATOM 1346 C C . ALA A 1 177 ? -8.606 16.841 10.584 1.00 97.94 177 ALA A C 1
ATOM 1348 O O . ALA A 1 177 ? -9.302 16.487 11.531 1.00 97.94 177 ALA A O 1
ATOM 1349 N N . ASP A 1 178 ? -8.572 18.100 10.141 1.00 98.25 178 ASP A N 1
ATOM 1350 C CA . ASP A 1 178 ? -9.285 19.214 10.782 1.00 98.25 178 ASP A CA 1
ATOM 1351 C C . ASP A 1 178 ? -10.796 18.927 10.881 1.00 98.25 178 ASP A C 1
ATOM 1353 O O . ASP A 1 178 ? -11.387 18.988 11.960 1.00 98.25 178 ASP A O 1
ATOM 1357 N N . GLU A 1 179 ? -11.426 18.504 9.773 1.00 98.38 179 GLU A N 1
ATOM 1358 C CA . GLU A 1 179 ? -12.841 18.093 9.749 1.00 98.38 179 GLU A CA 1
ATOM 1359 C C . GLU A 1 179 ? -13.141 16.966 10.763 1.00 98.38 179 GLU A C 1
ATOM 1361 O O . GLU A 1 179 ? -14.218 16.924 11.374 1.00 98.38 179 GLU A O 1
ATOM 1366 N N . TRP A 1 180 ? -12.208 16.023 10.934 1.00 98.06 180 TRP A N 1
ATOM 1367 C CA . TRP A 1 180 ? -12.343 14.915 11.878 1.00 98.06 180 TRP A CA 1
ATOM 1368 C C . TRP A 1 180 ? -12.177 15.371 13.330 1.00 98.06 180 TRP A C 1
ATOM 1370 O O . TRP A 1 180 ? -12.941 14.928 14.189 1.00 98.06 180 TRP A O 1
ATOM 1380 N N . GLU A 1 181 ? -11.245 16.279 13.612 1.00 97.38 181 GLU A N 1
ATOM 1381 C CA . GLU A 1 181 ? -11.052 16.863 14.942 1.00 97.38 181 GLU A CA 1
ATOM 1382 C C . GLU A 1 181 ? -12.276 17.676 15.372 1.00 97.38 181 GLU A C 1
ATOM 1384 O O . GLU A 1 181 ? -12.787 17.499 16.480 1.00 97.38 181 GLU A O 1
ATOM 1389 N N . GLU A 1 182 ? -12.840 18.486 14.474 1.00 98.19 182 GLU A N 1
ATOM 1390 C CA . GLU A 1 182 ? -14.096 19.198 14.724 1.00 98.19 182 GLU A CA 1
ATOM 1391 C C . GLU A 1 182 ? -15.264 18.236 14.991 1.00 98.19 182 GLU A C 1
ATOM 1393 O O . GLU A 1 182 ? -16.110 18.473 15.860 1.00 98.19 182 GLU A O 1
ATOM 1398 N N . MET A 1 183 ? -15.340 17.130 14.246 1.00 98.19 183 MET A N 1
ATOM 1399 C CA . MET A 1 183 ? -16.321 16.073 14.493 1.00 98.19 183 MET A CA 1
ATOM 1400 C C . MET A 1 183 ? -16.109 15.412 15.863 1.00 98.19 183 MET A C 1
ATOM 1402 O O . MET A 1 183 ? -17.087 15.176 16.573 1.00 98.19 183 MET A O 1
ATOM 1406 N N . LEU A 1 184 ? -14.863 15.147 16.259 1.00 96.62 184 LEU A N 1
ATOM 1407 C CA . LEU A 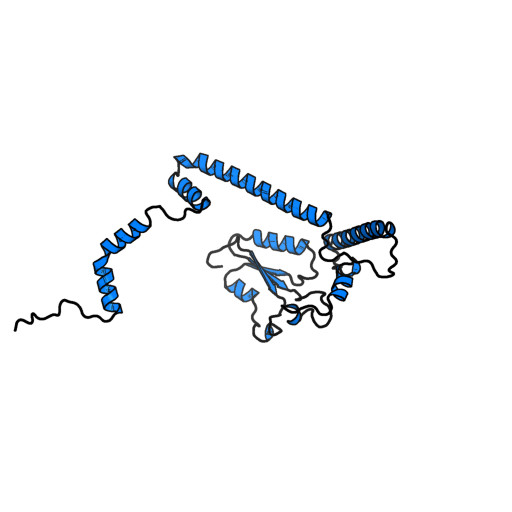1 184 ? -14.526 14.555 17.553 1.00 96.62 184 LEU A CA 1
ATOM 1408 C C . LEU A 1 184 ? -14.905 15.482 18.716 1.00 96.62 184 LEU A C 1
ATOM 1410 O O . LEU A 1 184 ? -15.503 15.034 19.693 1.00 96.62 184 LEU A O 1
ATOM 1414 N N . LEU A 1 185 ? -14.630 16.783 18.601 1.00 96.62 185 LEU A N 1
ATOM 1415 C CA . LEU A 1 185 ? -15.025 17.774 19.606 1.00 96.62 185 LEU A CA 1
ATOM 1416 C C . LEU A 1 185 ? -16.548 17.871 19.744 1.00 96.62 185 LEU A C 1
ATOM 1418 O O . LEU A 1 185 ? -17.068 17.952 20.860 1.00 96.62 185 LEU A O 1
ATOM 1422 N N . ARG A 1 186 ? -17.281 17.810 18.623 1.00 97.50 186 ARG A N 1
ATOM 1423 C CA . ARG A 1 186 ? -18.749 17.725 18.646 1.00 97.50 186 ARG A CA 1
ATOM 1424 C C . ARG A 1 186 ? -19.229 16.457 19.342 1.00 97.50 186 ARG A C 1
ATOM 1426 O O . ARG A 1 186 ? -20.114 16.554 20.187 1.00 97.50 186 ARG A O 1
ATOM 1433 N N . TYR A 1 187 ? -18.617 15.309 19.048 1.00 96.50 187 TYR A N 1
ATOM 1434 C CA . TYR A 1 187 ? -18.911 14.048 19.729 1.00 96.50 187 TYR A CA 1
ATOM 1435 C C . TYR A 1 187 ? -18.710 14.170 21.249 1.00 96.50 187 TYR A C 1
ATOM 1437 O O . TYR A 1 187 ? -19.623 13.855 22.010 1.00 96.50 187 TYR A O 1
ATOM 1445 N N . TYR A 1 188 ? -17.578 14.713 21.709 1.00 96.62 188 TYR A N 1
ATOM 1446 C CA . TYR A 1 188 ? -17.349 14.933 23.140 1.00 96.62 188 TYR A CA 1
ATOM 1447 C C . TYR A 1 188 ? -18.408 15.842 23.767 1.00 96.62 188 TYR A C 1
ATOM 1449 O O . TYR A 1 188 ? -18.937 15.522 24.828 1.00 96.62 188 TYR A O 1
ATOM 1457 N N . SER A 1 189 ? -18.758 16.949 23.112 1.00 96.50 189 SER A N 1
ATOM 1458 C CA . SER A 1 189 ? -19.757 17.890 23.626 1.00 96.50 189 SER A CA 1
ATOM 1459 C C . SER A 1 189 ? -21.167 17.290 23.700 1.00 96.50 189 SER A C 1
ATOM 1461 O O . SER A 1 189 ? -21.872 17.495 24.686 1.00 96.50 189 SER A O 1
ATOM 1463 N N . GLU A 1 190 ? -21.578 16.537 22.677 1.00 96.88 190 GLU A N 1
ATOM 1464 C CA . GLU A 1 190 ? -22.923 15.960 22.585 1.00 96.88 190 GLU A CA 1
ATOM 1465 C C . GLU A 1 190 ? -23.133 14.773 23.536 1.00 96.88 190 GLU A C 1
ATOM 1467 O O . GLU A 1 190 ? -24.236 14.591 24.063 1.00 96.88 190 GLU A O 1
ATOM 1472 N N . PHE A 1 191 ? -22.090 13.967 23.753 1.00 96.94 191 PHE A N 1
ATOM 1473 C CA . PHE A 1 191 ? -22.191 12.711 24.497 1.00 96.94 191 PHE A CA 1
ATOM 1474 C C . PHE A 1 191 ? -21.648 12.774 25.926 1.00 96.94 191 PHE A C 1
ATOM 1476 O O . PHE A 1 191 ? -21.895 11.834 26.674 1.00 96.94 191 PHE A O 1
ATOM 1483 N N . LYS A 1 192 ? -20.992 13.864 26.357 1.00 95.69 192 LYS A N 1
ATOM 1484 C CA . LYS A 1 192 ? -20.426 13.977 27.720 1.00 95.69 192 LYS A CA 1
ATOM 1485 C C . LYS A 1 192 ? -21.421 13.664 28.845 1.00 95.69 192 LYS A C 1
ATOM 1487 O O . LYS A 1 192 ? -21.022 13.071 29.835 1.00 95.69 192 LYS A O 1
ATOM 1492 N N . ASP A 1 193 ? -22.691 14.043 28.686 1.00 96.31 193 ASP A N 1
ATOM 1493 C CA . ASP A 1 193 ? -23.719 13.858 29.720 1.00 96.31 193 ASP A CA 1
ATOM 1494 C C . ASP A 1 193 ? -24.553 12.585 29.481 1.00 96.31 193 ASP A C 1
ATOM 1496 O O . ASP A 1 193 ? -25.142 12.048 30.415 1.00 96.31 193 ASP A O 1
ATOM 1500 N N . LYS A 1 194 ? -24.611 12.096 28.231 1.00 97.00 194 LYS A N 1
ATOM 1501 C CA . LYS A 1 194 ? -25.394 10.910 27.835 1.00 97.00 194 LYS A CA 1
ATOM 1502 C C . LYS A 1 194 ? -24.616 9.608 28.029 1.00 97.00 194 LYS A C 1
ATOM 1504 O O . LYS A 1 194 ? -25.194 8.618 28.450 1.00 97.00 194 LYS A O 1
ATOM 1509 N N . GLU A 1 195 ? -23.325 9.626 27.700 1.00 96.81 195 GLU A N 1
ATOM 1510 C CA . GLU A 1 195 ? -22.415 8.474 27.680 1.00 96.81 195 GLU A CA 1
ATOM 1511 C C . GLU A 1 195 ? -21.019 8.875 28.222 1.00 96.81 195 GLU A C 1
ATOM 1513 O O . GLU A 1 195 ? -20.009 8.780 27.509 1.00 96.81 195 GLU A O 1
ATOM 1518 N N . PRO A 1 196 ? -20.929 9.366 29.475 1.00 95.38 196 PRO A N 1
ATOM 1519 C CA . PRO A 1 196 ? -19.702 9.945 30.037 1.00 95.38 196 PRO A CA 1
ATOM 1520 C C . PRO A 1 196 ? -18.504 8.986 30.020 1.00 95.38 196 PRO A C 1
ATOM 1522 O O . PRO A 1 196 ? -17.376 9.409 29.766 1.00 95.38 196 PRO A O 1
ATOM 1525 N N . ASP A 1 197 ? -18.735 7.691 30.250 1.00 93.62 197 ASP A N 1
ATOM 1526 C CA . ASP A 1 197 ? -17.670 6.684 30.273 1.00 93.62 197 ASP A CA 1
ATOM 1527 C C . ASP A 1 197 ? -17.057 6.441 28.889 1.00 93.62 197 ASP A C 1
ATOM 1529 O O . ASP A 1 197 ? -15.839 6.298 28.785 1.00 93.62 197 ASP A O 1
ATOM 1533 N N . LEU A 1 198 ? -17.870 6.442 27.824 1.00 94.00 198 LEU A N 1
ATOM 1534 C CA . LEU A 1 198 ? -17.383 6.280 26.449 1.00 94.00 198 LEU A CA 1
ATOM 1535 C C . LEU A 1 198 ? -16.581 7.499 25.993 1.00 94.00 198 LEU A C 1
ATOM 1537 O O . LEU A 1 198 ? -15.565 7.357 25.313 1.00 94.00 198 LEU A O 1
ATOM 1541 N N . VAL A 1 199 ? -17.028 8.700 26.368 1.00 96.06 199 VAL A N 1
ATOM 1542 C CA . VAL A 1 199 ? -16.296 9.941 26.087 1.00 96.06 199 VAL A CA 1
ATOM 1543 C C . VAL A 1 199 ? -14.953 9.954 26.817 1.00 96.06 199 VAL A C 1
ATOM 1545 O O . VAL A 1 199 ? -13.937 10.276 26.197 1.00 96.06 199 VAL A O 1
ATOM 1548 N N . ARG A 1 200 ? -14.926 9.560 28.099 1.00 93.44 200 ARG A N 1
ATOM 1549 C CA . ARG A 1 200 ? -13.682 9.423 28.869 1.00 93.44 200 ARG A CA 1
ATOM 1550 C C . ARG A 1 200 ? -12.737 8.410 28.220 1.00 93.44 200 ARG A C 1
ATOM 1552 O O . ARG A 1 200 ? -11.612 8.783 27.905 1.00 93.44 200 ARG A O 1
ATOM 1559 N N . ASP A 1 201 ? -13.193 7.174 27.990 1.00 92.25 201 ASP A N 1
ATOM 1560 C CA . ASP A 1 201 ? -12.358 6.083 27.457 1.00 92.25 201 ASP A CA 1
ATOM 1561 C C . ASP A 1 201 ? -11.762 6.438 26.088 1.00 92.25 201 ASP A C 1
ATOM 1563 O O . ASP A 1 201 ? -10.555 6.297 25.885 1.00 92.25 201 ASP A O 1
ATOM 1567 N N . LEU A 1 202 ? -12.568 6.977 25.165 1.00 94.56 202 LEU A N 1
ATOM 1568 C CA . LEU A 1 202 ? -12.056 7.397 23.861 1.00 94.56 202 LEU A CA 1
ATOM 1569 C C . LEU A 1 202 ? -11.021 8.523 24.001 1.00 94.56 202 LEU A C 1
ATOM 1571 O O . LEU A 1 202 ? -9.954 8.444 23.395 1.00 94.56 202 LEU A O 1
ATOM 1575 N N . SER A 1 203 ? -11.304 9.548 24.810 1.00 93.88 203 SER A N 1
ATOM 1576 C CA . SER A 1 203 ? -10.394 10.684 25.012 1.00 93.88 203 SER A CA 1
ATOM 1577 C C . SER A 1 203 ? -9.059 10.264 25.627 1.00 93.88 203 SER A C 1
ATOM 1579 O O . SER A 1 203 ? -7.997 10.671 25.153 1.00 93.88 203 SER A O 1
ATOM 1581 N N . GLU A 1 204 ? -9.096 9.405 26.644 1.00 92.69 204 GLU A N 1
ATOM 1582 C CA . GLU A 1 204 ? -7.908 8.858 27.297 1.00 92.69 204 GLU A CA 1
ATOM 1583 C C . GLU A 1 204 ? -7.067 8.030 26.321 1.00 92.69 204 GLU A C 1
ATOM 1585 O O . GLU A 1 204 ? -5.864 8.272 26.190 1.00 92.69 204 GLU A O 1
ATOM 1590 N N . ARG A 1 205 ? -7.689 7.136 25.545 1.00 92.31 205 ARG A N 1
ATOM 1591 C CA . ARG A 1 205 ? -6.979 6.326 24.541 1.00 92.31 205 ARG A CA 1
ATOM 1592 C C . ARG A 1 205 ? -6.362 7.167 23.435 1.00 92.31 205 ARG A C 1
ATOM 1594 O O . ARG A 1 205 ? -5.236 6.893 23.030 1.00 92.31 205 ARG A O 1
ATOM 1601 N N . MET A 1 206 ? -7.057 8.207 22.975 1.00 93.31 206 MET A N 1
ATOM 1602 C CA . MET A 1 206 ? -6.508 9.155 21.999 1.00 93.31 206 MET A CA 1
ATOM 1603 C C . MET A 1 206 ? -5.288 9.914 22.549 1.00 93.31 206 MET A C 1
ATOM 1605 O O . MET A 1 206 ? -4.423 10.313 21.775 1.00 93.31 206 MET A O 1
ATOM 1609 N N . GLN A 1 207 ? -5.174 10.059 23.874 1.00 91.69 207 GLN A N 1
ATOM 1610 C CA . GLN A 1 207 ? -3.999 10.611 24.566 1.00 91.69 207 GLN A CA 1
ATOM 1611 C C . GLN A 1 207 ? -2.939 9.548 24.913 1.00 91.69 207 GLN A C 1
ATOM 1613 O O . GLN A 1 207 ? -1.958 9.854 25.589 1.00 91.69 207 GLN A O 1
ATOM 1618 N N . GLY A 1 208 ? -3.124 8.293 24.492 1.00 91.69 208 GLY A N 1
ATOM 1619 C CA . GLY A 1 208 ? -2.222 7.187 24.814 1.00 91.69 208 GLY A CA 1
ATOM 1620 C C . GLY A 1 208 ? -2.358 6.648 26.243 1.00 91.69 208 GLY A C 1
ATOM 1621 O O . GLY A 1 208 ? -1.490 5.901 26.697 1.00 91.69 208 GLY A O 1
ATOM 1622 N N . LYS A 1 209 ? -3.431 6.997 26.962 1.00 89.38 209 LYS A N 1
ATOM 1623 C CA . LYS A 1 209 ? -3.769 6.420 28.268 1.00 89.38 209 LYS A CA 1
ATOM 1624 C C . LYS A 1 209 ? -4.627 5.176 28.049 1.00 89.38 209 LYS A C 1
ATOM 1626 O O . LYS A 1 209 ? -5.817 5.265 27.767 1.00 89.38 209 LYS A O 1
ATOM 1631 N N . TYR A 1 210 ? -4.000 4.005 28.128 1.00 81.19 210 TYR A N 1
ATOM 1632 C CA . TYR A 1 210 ? -4.656 2.715 27.860 1.00 81.19 210 TYR A CA 1
ATOM 1633 C C . TYR A 1 210 ? -5.050 1.945 29.122 1.00 81.19 210 TYR A C 1
ATOM 1635 O O . TYR A 1 210 ? -5.812 0.984 29.044 1.00 81.19 210 TYR A O 1
ATOM 1643 N N . LEU A 1 211 ? -4.494 2.333 30.268 1.00 80.06 211 LEU A N 1
ATOM 1644 C CA . LEU A 1 211 ? -4.687 1.681 31.554 1.00 80.06 211 LEU A CA 1
ATOM 1645 C C . LEU A 1 211 ? -5.154 2.730 32.557 1.00 80.06 211 LEU A C 1
ATOM 1647 O O . LEU A 1 211 ? -4.690 3.869 32.517 1.00 80.06 211 LEU A O 1
ATOM 1651 N N . THR A 1 212 ? -6.059 2.336 33.448 1.00 75.81 212 THR A N 1
ATOM 1652 C CA . THR A 1 212 ? -6.408 3.154 34.611 1.00 75.81 212 THR A CA 1
ATOM 1653 C C . THR A 1 212 ? -5.213 3.219 35.554 1.00 75.81 212 THR A C 1
ATOM 1655 O O . THR A 1 212 ? -4.454 2.257 35.632 1.00 75.81 212 THR A O 1
ATOM 1658 N N . ASP A 1 213 ? -5.056 4.304 36.311 1.00 73.81 213 ASP A N 1
ATOM 1659 C CA . ASP A 1 213 ? -3.921 4.459 37.238 1.00 73.81 213 ASP A CA 1
ATOM 1660 C C . ASP A 1 213 ? -3.828 3.303 38.263 1.00 73.81 213 ASP A C 1
ATOM 1662 O O . ASP A 1 213 ? -2.737 2.888 38.656 1.00 73.81 213 ASP A O 1
ATOM 1666 N N . ASP A 1 214 ? -4.968 2.689 38.597 1.00 78.44 214 ASP A N 1
ATOM 1667 C CA . ASP A 1 214 ? -5.092 1.581 39.553 1.00 78.44 214 ASP A CA 1
ATOM 1668 C C . ASP A 1 214 ? -5.080 0.175 38.917 1.00 78.44 214 ASP A C 1
ATOM 1670 O O . ASP A 1 214 ? -5.411 -0.820 39.575 1.00 78.44 214 ASP A O 1
ATOM 1674 N N . TRP A 1 215 ? -4.702 0.029 37.643 1.00 83.00 215 TRP A N 1
ATOM 1675 C CA . TRP A 1 215 ? -4.710 -1.281 36.972 1.00 83.00 215 TRP A CA 1
ATOM 1676 C C . TRP A 1 215 ? -3.864 -2.335 37.715 1.00 83.00 215 TRP A C 1
ATOM 1678 O O . TRP A 1 215 ? -4.257 -3.498 37.829 1.00 83.00 215 TRP A O 1
ATOM 1688 N N . HIS A 1 216 ? -2.742 -1.919 38.311 1.00 80.38 216 HIS A N 1
ATOM 1689 C CA . HIS A 1 216 ? -1.899 -2.770 39.153 1.00 80.38 216 HIS A CA 1
ATOM 1690 C C . HIS A 1 216 ? -2.604 -3.236 40.435 1.00 80.38 216 HIS A C 1
ATOM 1692 O O . HIS A 1 216 ? -2.400 -4.370 40.874 1.00 80.38 216 HIS A O 1
ATOM 1698 N N . ALA A 1 217 ? -3.450 -2.394 41.037 1.00 82.81 217 ALA A N 1
ATOM 1699 C CA . ALA A 1 217 ? -4.210 -2.765 42.227 1.00 82.81 217 ALA A CA 1
ATOM 1700 C C . ALA A 1 217 ? -5.207 -3.891 41.916 1.00 82.81 217 ALA A C 1
ATOM 1702 O O . ALA A 1 217 ? -5.370 -4.800 42.729 1.00 82.81 217 ALA A O 1
ATOM 1703 N N . SER A 1 218 ? -5.785 -3.896 40.710 1.00 82.19 218 SER A N 1
ATOM 1704 C CA . SER A 1 218 ? -6.670 -4.975 40.245 1.00 82.19 218 SER A CA 1
ATOM 1705 C C . SER A 1 218 ? -5.934 -6.316 40.129 1.00 82.19 218 SER A C 1
ATOM 1707 O O . SER A 1 218 ? -6.473 -7.354 40.515 1.00 82.19 218 SER A O 1
ATOM 1709 N N . ILE A 1 219 ? -4.674 -6.300 39.676 1.00 84.31 219 ILE A N 1
ATOM 1710 C CA . ILE A 1 219 ? -3.815 -7.495 39.656 1.00 84.31 219 ILE A CA 1
ATOM 1711 C C . ILE A 1 219 ? -3.548 -7.978 41.080 1.00 84.31 219 ILE A C 1
ATOM 1713 O O . ILE A 1 219 ? -3.762 -9.150 41.379 1.00 84.31 219 ILE A O 1
ATOM 1717 N N . ASN A 1 220 ? -3.127 -7.082 41.973 1.00 84.19 220 ASN A N 1
ATOM 1718 C CA . ASN A 1 220 ? -2.818 -7.442 43.356 1.00 84.19 220 ASN A CA 1
ATOM 1719 C C . ASN A 1 220 ? -4.044 -7.988 44.095 1.00 84.19 220 ASN A C 1
ATOM 1721 O O . ASN A 1 220 ? -3.946 -8.983 44.809 1.00 84.19 220 ASN A O 1
ATOM 1725 N N . GLN A 1 221 ? -5.216 -7.386 43.894 1.00 85.81 221 GLN A N 1
ATOM 1726 C CA . GLN A 1 221 ? -6.465 -7.869 44.472 1.00 85.81 221 GLN A CA 1
ATOM 1727 C C . GLN A 1 221 ? -6.813 -9.273 43.962 1.00 85.81 221 GLN A C 1
ATOM 1729 O O . GLN A 1 221 ? -7.199 -10.129 44.759 1.00 85.81 221 GLN A O 1
ATOM 1734 N N . TYR A 1 222 ? -6.644 -9.532 42.662 1.00 84.06 222 TYR A N 1
ATOM 1735 C CA . TYR A 1 222 ? -6.848 -10.858 42.083 1.00 84.06 222 TYR A CA 1
ATOM 1736 C C . TYR A 1 222 ? -5.863 -11.887 42.651 1.00 84.06 222 TYR A C 1
ATOM 1738 O O . TYR A 1 222 ? -6.286 -12.935 43.137 1.00 84.06 222 TYR A O 1
ATOM 1746 N N . LEU A 1 223 ? -4.563 -11.573 42.651 1.00 86.12 223 LEU A N 1
ATOM 1747 C CA . LEU A 1 223 ? -3.518 -12.451 43.184 1.00 86.12 223 LEU A CA 1
ATOM 1748 C C . LEU A 1 223 ? -3.766 -12.787 44.656 1.00 86.12 223 LEU A C 1
ATOM 1750 O O . LEU A 1 223 ? -3.692 -13.951 45.036 1.00 86.12 223 LEU A O 1
ATOM 1754 N N . ASN A 1 224 ? -4.138 -11.797 45.468 1.00 86.31 224 ASN A N 1
ATOM 1755 C CA . ASN A 1 224 ? -4.451 -12.008 46.879 1.00 86.31 224 ASN A CA 1
ATOM 1756 C C . ASN A 1 224 ? -5.704 -12.872 47.065 1.00 86.31 224 ASN A C 1
ATOM 1758 O O . ASN A 1 224 ? -5.702 -13.790 47.883 1.00 86.31 224 ASN A O 1
ATOM 1762 N N . LYS A 1 225 ? -6.762 -12.620 46.286 1.00 89.75 225 LYS A N 1
ATOM 1763 C CA . LYS A 1 225 ? -8.017 -13.383 46.350 1.00 89.75 225 LYS A CA 1
ATOM 1764 C C . LYS A 1 225 ? -7.846 -14.844 45.920 1.00 89.75 225 LYS A C 1
ATOM 1766 O O . LYS A 1 225 ? -8.536 -15.713 46.444 1.00 89.75 225 LYS A O 1
ATOM 1771 N N . HIS A 1 226 ? -6.951 -15.114 44.972 1.00 87.19 226 HIS A N 1
ATOM 1772 C CA . HIS A 1 226 ? -6.758 -16.437 44.368 1.00 87.19 226 HIS A CA 1
ATOM 1773 C C . HIS A 1 226 ? -5.445 -17.120 44.779 1.00 87.19 226 HIS A C 1
ATOM 1775 O O . HIS A 1 226 ? -5.088 -18.142 44.196 1.00 87.19 226 HIS A O 1
ATOM 1781 N N . ASN A 1 227 ? -4.746 -16.596 45.789 1.00 86.44 227 ASN A N 1
ATOM 1782 C CA . ASN A 1 227 ? -3.402 -17.033 46.178 1.00 86.44 227 ASN A CA 1
ATOM 1783 C C . ASN A 1 227 ? -3.305 -18.551 46.410 1.00 86.44 227 ASN A C 1
ATOM 1785 O O . ASN A 1 227 ? -2.413 -19.207 45.882 1.00 86.44 227 ASN A O 1
ATOM 1789 N N . GLU A 1 228 ? -4.267 -19.129 47.129 1.00 83.19 228 GLU A N 1
ATOM 1790 C CA . GLU A 1 228 ? -4.260 -20.562 47.454 1.00 83.19 228 GLU A CA 1
ATOM 1791 C C . GLU A 1 228 ? -4.480 -21.451 46.221 1.00 83.19 228 GLU A C 1
ATOM 1793 O O . GLU A 1 228 ? -3.787 -22.449 46.046 1.00 83.19 228 GLU A O 1
ATOM 1798 N N . MET A 1 229 ? -5.353 -21.042 45.294 1.00 84.62 229 MET A N 1
ATOM 1799 C CA . MET A 1 229 ? -5.541 -21.733 44.010 1.00 84.62 229 MET A CA 1
ATOM 1800 C C . MET A 1 229 ? -4.285 -21.641 43.129 1.00 84.62 229 MET A C 1
ATOM 1802 O O . MET A 1 229 ? -3.901 -22.615 42.478 1.00 84.62 229 MET A O 1
ATOM 1806 N N . ILE A 1 230 ? -3.638 -20.471 43.104 1.00 82.38 230 ILE A N 1
ATOM 1807 C CA . ILE A 1 230 ? -2.410 -20.235 42.335 1.00 82.38 230 ILE A CA 1
ATOM 1808 C C . ILE A 1 230 ? -1.279 -21.117 42.872 1.00 82.38 230 ILE A C 1
ATOM 1810 O O . ILE A 1 230 ? -0.611 -21.796 42.093 1.00 82.38 230 ILE A O 1
ATOM 1814 N N . LYS A 1 231 ? -1.093 -21.160 44.196 1.00 79.69 231 LYS A N 1
ATOM 1815 C CA . LYS A 1 231 ? -0.100 -22.024 44.847 1.00 79.69 231 LYS A CA 1
ATOM 1816 C C . LYS A 1 231 ? -0.361 -23.504 44.577 1.00 79.69 231 LYS A C 1
ATOM 1818 O O . LYS A 1 231 ? 0.581 -24.208 44.224 1.00 79.69 231 LYS A O 1
ATOM 1823 N N . SER A 1 232 ? -1.612 -23.962 44.681 1.00 77.25 232 SER A N 1
ATOM 1824 C CA . SER A 1 232 ? -1.957 -25.364 44.403 1.00 77.25 232 SER A CA 1
ATOM 1825 C C . SER A 1 232 ? -1.644 -25.734 42.948 1.00 77.25 232 SER A C 1
ATOM 1827 O O . SER A 1 232 ? -0.987 -26.739 42.693 1.00 77.25 232 SER A O 1
ATOM 1829 N N . SER A 1 233 ? -2.013 -24.876 41.992 1.00 77.19 233 SER A N 1
ATOM 1830 C CA . SER A 1 233 ? -1.764 -25.108 40.562 1.00 77.19 233 SER A CA 1
ATOM 1831 C C . SER A 1 233 ? -0.267 -25.123 40.228 1.00 77.19 233 SER A C 1
ATOM 1833 O O . SER A 1 233 ? 0.182 -25.921 39.405 1.00 77.19 233 SER A O 1
ATOM 1835 N N . LEU A 1 234 ? 0.527 -24.262 40.877 1.00 76.75 234 LEU A N 1
ATOM 1836 C CA . LEU A 1 234 ? 1.983 -24.228 40.716 1.00 76.75 234 LEU A CA 1
ATOM 1837 C C . LEU A 1 234 ? 2.668 -25.459 41.319 1.00 76.75 234 LEU A C 1
ATOM 1839 O O . LEU A 1 234 ? 3.594 -25.976 40.696 1.00 76.75 234 LEU A O 1
ATOM 1843 N N . ARG A 1 235 ? 2.209 -25.956 42.477 1.00 71.19 235 ARG A N 1
ATOM 1844 C CA . ARG A 1 235 ? 2.698 -27.217 43.065 1.00 71.19 235 ARG A CA 1
ATOM 1845 C C . ARG A 1 235 ? 2.431 -28.399 42.136 1.00 71.19 235 ARG A C 1
ATOM 1847 O O . ARG A 1 235 ? 3.351 -29.160 41.850 1.00 71.19 235 ARG A O 1
ATOM 1854 N N . THR A 1 236 ? 1.223 -28.487 41.569 1.00 74.25 236 THR A N 1
ATOM 1855 C CA . THR A 1 236 ? 0.874 -29.521 40.580 1.00 74.25 236 THR A CA 1
ATOM 1856 C C . THR A 1 236 ? 1.756 -29.445 39.330 1.00 74.25 236 THR A C 1
ATOM 1858 O O . THR A 1 236 ? 2.254 -30.467 38.873 1.00 74.25 236 THR A O 1
ATOM 1861 N N . LEU A 1 237 ? 2.014 -28.245 38.794 1.00 72.81 237 LEU A N 1
ATOM 1862 C CA . LEU A 1 237 ? 2.919 -28.062 37.647 1.00 72.81 237 LEU A CA 1
ATOM 1863 C C . LEU A 1 237 ? 4.383 -28.407 37.968 1.00 72.81 237 LEU A C 1
ATOM 1865 O O . LEU A 1 237 ? 5.138 -28.767 37.066 1.00 72.81 237 LEU A O 1
ATOM 1869 N N . ARG A 1 238 ? 4.790 -28.282 39.235 1.00 80.12 238 ARG A N 1
ATOM 1870 C CA . ARG A 1 238 ? 6.143 -28.583 39.723 1.00 80.12 238 ARG A CA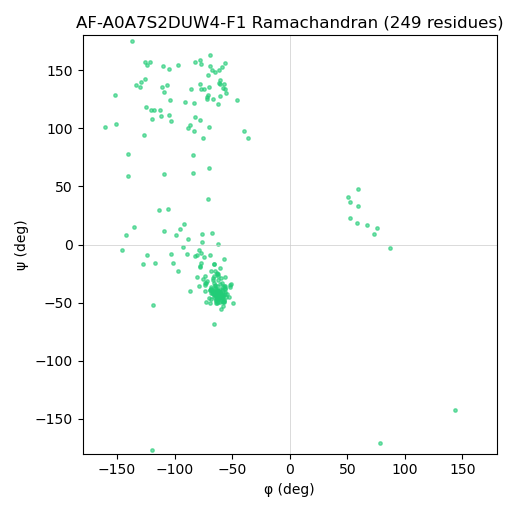 1
ATOM 1871 C C . ARG A 1 238 ? 6.318 -30.013 40.242 1.00 80.12 238 ARG A C 1
ATOM 1873 O O . ARG A 1 238 ? 7.439 -30.366 40.593 1.00 80.12 238 ARG A O 1
ATOM 1880 N N . ASN A 1 239 ? 5.262 -30.833 40.254 1.00 76.75 239 ASN A N 1
ATOM 1881 C CA . ASN A 1 239 ? 5.238 -32.154 40.895 1.00 76.75 239 ASN A CA 1
ATOM 1882 C C . ASN A 1 239 ? 5.689 -32.121 42.372 1.00 76.75 239 ASN A C 1
ATOM 1884 O O . ASN A 1 239 ? 6.368 -33.035 42.838 1.00 76.75 239 ASN A O 1
ATOM 1888 N N . GLU A 1 240 ? 5.338 -31.065 43.109 1.00 71.94 240 GLU A N 1
ATOM 1889 C CA . GLU A 1 240 ? 5.583 -30.987 44.555 1.00 71.94 240 GLU A CA 1
ATOM 1890 C C . GLU A 1 240 ? 4.423 -31.672 45.316 1.00 71.94 240 GLU A C 1
ATOM 1892 O O . GLU A 1 240 ? 3.264 -31.440 44.959 1.00 71.94 240 GLU A O 1
ATOM 1897 N N . PRO A 1 241 ? 4.696 -32.528 46.323 1.00 61.28 241 PRO A N 1
ATOM 1898 C CA . PRO A 1 241 ? 3.657 -33.214 47.100 1.00 61.28 241 PRO A CA 1
ATOM 1899 C C . PRO A 1 241 ? 2.872 -32.248 48.007 1.00 61.28 241 PRO A C 1
ATOM 1901 O O . PRO A 1 241 ? 3.390 -31.207 48.415 1.00 61.28 241 PRO A O 1
ATOM 1904 N N . ASP A 1 242 ? 1.620 -32.589 48.329 1.00 61.25 242 ASP A N 1
ATOM 1905 C CA . ASP A 1 242 ? 0.771 -31.788 49.220 1.00 61.25 242 ASP A CA 1
ATOM 1906 C C . ASP A 1 242 ? 1.269 -31.851 50.679 1.00 61.25 242 ASP A C 1
ATOM 1908 O O . ASP A 1 242 ? 1.545 -32.921 51.213 1.00 61.25 242 ASP A O 1
ATOM 1912 N N . GLU A 1 243 ? 1.320 -30.698 51.360 1.00 59.28 243 GLU A N 1
ATOM 1913 C CA . GLU A 1 243 ? 1.763 -30.539 52.766 1.00 59.28 243 GLU A CA 1
ATOM 1914 C C . GLU A 1 243 ? 0.893 -31.282 53.805 1.00 59.28 243 GLU A C 1
ATOM 1916 O O . GLU A 1 243 ? 1.170 -31.221 54.998 1.00 59.28 243 GLU A O 1
ATOM 1921 N N . ALA A 1 244 ? -0.157 -31.991 53.383 1.00 53.75 244 ALA A N 1
ATOM 1922 C CA . ALA A 1 244 ? -0.996 -32.792 54.274 1.00 53.75 244 ALA A CA 1
ATOM 1923 C C . ALA A 1 244 ? -0.380 -34.158 54.652 1.00 53.75 244 ALA A C 1
ATOM 1925 O O . ALA A 1 244 ? -0.954 -34.853 55.486 1.00 53.75 244 ALA A O 1
ATOM 1926 N N . ASP A 1 245 ? 0.776 -34.517 54.081 1.00 47.97 245 ASP A N 1
ATOM 1927 C CA . ASP A 1 245 ? 1.460 -35.803 54.286 1.00 47.97 245 ASP A CA 1
ATOM 1928 C C . ASP A 1 245 ? 2.818 -35.678 55.018 1.00 47.97 245 ASP A C 1
ATOM 1930 O O . ASP A 1 245 ? 3.711 -36.501 54.817 1.00 47.97 245 ASP A O 1
ATOM 1934 N N . GLU A 1 246 ? 3.013 -34.689 55.903 1.00 45.09 246 GLU A N 1
ATOM 1935 C CA . GLU A 1 246 ? 4.063 -34.812 56.931 1.00 45.09 246 GLU A CA 1
ATOM 1936 C C . GLU A 1 246 ? 3.498 -35.540 58.163 1.00 45.09 246 GLU A C 1
ATOM 1938 O O . GLU A 1 246 ? 2.765 -34.939 58.955 1.00 45.09 246 GLU A O 1
ATOM 1943 N N . PRO A 1 247 ? 3.808 -36.838 58.370 1.00 46.22 247 PRO A N 1
ATOM 1944 C CA . PRO A 1 247 ? 3.542 -37.466 59.647 1.00 46.22 247 PRO A CA 1
ATOM 1945 C C . PRO A 1 247 ? 4.453 -36.824 60.691 1.00 46.22 247 PRO A C 1
ATOM 1947 O O . PRO A 1 247 ? 5.674 -36.806 60.545 1.00 46.22 247 PRO A O 1
ATOM 1950 N N . ASP A 1 248 ? 3.813 -36.324 61.742 1.00 49.47 248 ASP A N 1
ATOM 1951 C CA . ASP A 1 248 ? 4.367 -35.875 63.014 1.00 49.47 248 ASP A CA 1
ATOM 1952 C C . ASP A 1 248 ? 5.549 -36.760 63.460 1.00 49.47 248 ASP A C 1
ATOM 1954 O O . ASP A 1 248 ? 5.385 -37.802 64.103 1.00 49.47 248 ASP A O 1
ATOM 1958 N N . ALA A 1 249 ? 6.767 -36.374 63.075 1.00 41.19 249 ALA A N 1
ATOM 1959 C CA . ALA A 1 249 ? 7.992 -37.041 63.486 1.00 41.19 249 ALA A CA 1
ATOM 1960 C C . ALA A 1 249 ? 8.429 -36.496 64.853 1.00 41.19 249 ALA A C 1
ATOM 1962 O O . ALA A 1 249 ? 9.513 -35.941 65.018 1.00 41.19 249 ALA A O 1
ATOM 1963 N N . MET A 1 250 ? 7.575 -36.691 65.862 1.00 42.69 250 MET A N 1
ATOM 1964 C CA . MET A 1 250 ? 8.044 -36.859 67.232 1.00 42.69 250 MET A CA 1
ATOM 1965 C C . MET A 1 250 ? 8.746 -38.218 67.338 1.00 42.69 250 MET A C 1
ATOM 1967 O O . MET A 1 250 ? 8.081 -39.250 67.472 1.00 42.69 250 MET A O 1
ATOM 1971 N N . ARG A 1 251 ? 10.084 -38.210 67.310 1.00 38.03 251 ARG A N 1
ATOM 1972 C CA . ARG A 1 251 ? 10.970 -39.023 68.168 1.00 38.03 251 ARG A CA 1
ATOM 1973 C C . ARG A 1 251 ? 12.438 -38.673 67.969 1.00 38.03 251 ARG A C 1
ATOM 1975 O O . ARG A 1 251 ? 12.901 -38.717 66.812 1.00 38.03 251 ARG A O 1
#

Sequence (251 aa):
GHLKLHKLIAFYDDNETTIDGKTNLAFSEDVGARFAAYNWNVLRIEDGNQCPSTLYEKVVQEAKSQREKPTIVVMKTIIGCGAGRGLEGTSKAHGGTFSNIEDLRAKWHSPKGLRSSGDSVDAQVASLVQRELDGLALSAVASESDAGGETVLPKFHVPQPVMKKFRDFGTRGDSKADEWEEMLLRYYSEFKDKEPDLVRDLSERMQGKYLTDDWHASINQYLNKHNEMIKSSLRTLRNEPDEADEPDAMR

Foldseek 3Di:
DVVQPLVAEAEDAAQQADLVKGCVVPHDDDPQVVLVVVVAAEAEAAEPPADAPVVVVVVVVVSNVRDGHHYYYYYYYWQVVLLDDPQTSISCSVDHDSPCVVVSQVQPQALNNFHDHPYPVNVVVNVQSVVVQVVVVVVVVVPDDDDPDDDGDDPPDDRPVNVVVVVVVVVVVVVVVVVVVVVLVVVLVVCCVPPVPVSVCVVCVVVVNNDDPCNVVVVVVVCVVCVVVVVVVVCVVVVNDDPVPDDDPDD

Radius of gyration: 31.11 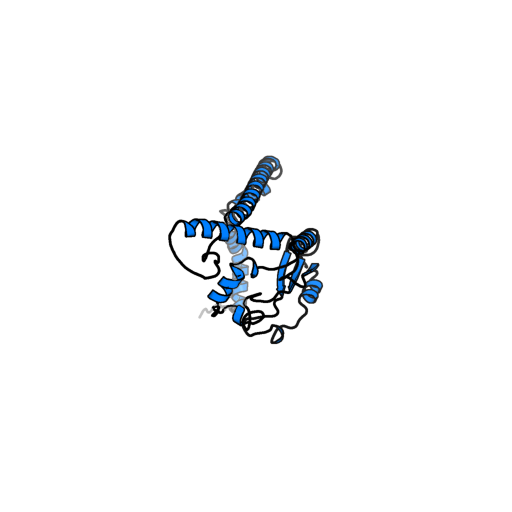Å; Cα contacts (8 Å, |Δi|>4): 223; chains: 1; bounding box: 56×70×95 Å

Mean predicted aligned error: 9.83 Å

Nearest PDB structures (foldseek):
  5hje-assembly1_A  TM=8.613E-01  e=1.020E-08  Scheffersomyces stipitis CBS 6054
  8r3q-assembly1_B  TM=8.342E-01  e=7.878E-09  Plasmodium falciparum
  1ay0-assembly1_B  TM=8.614E-01  e=2.216E-08  Saccharomyces cerevisiae
  1itz-assembly2_C-2  TM=8.595E-01  e=3.062E-08  Zea mays
  1r9j-assembly1_A  TM=8.672E-01  e=5.845E-08  Leishmania mexicana mexicana

Solvent-accessible surface area (backbone atoms only — not comparable to full-atom values): 14604 Å² total; per-residue (Å²): 58,90,86,30,48,14,87,44,73,44,78,43,82,45,36,59,58,41,83,95,28,54,29,73,82,84,51,78,76,60,63,60,58,54,40,41,74,42,46,30,43,71,47,78,36,86,46,59,80,64,57,49,71,68,54,57,53,50,52,54,52,55,41,65,68,39,77,58,24,20,25,39,33,45,27,28,43,53,38,42,70,84,64,44,91,88,24,37,67,36,28,58,45,73,82,55,82,69,92,55,52,69,60,46,43,61,33,58,40,30,48,84,47,45,71,83,46,97,37,70,64,41,54,50,50,30,54,49,48,46,51,54,49,53,54,50,50,60,60,40,71,77,48,93,73,90,70,101,62,88,82,56,63,62,88,93,66,75,58,66,71,58,55,49,56,54,48,55,53,49,53,55,48,50,55,52,48,52,56,48,52,55,50,49,54,49,47,44,70,72,29,45,86,78,42,44,66,60,41,48,52,54,54,35,43,77,71,69,46,83,67,62,95,59,52,66,56,56,51,50,53,49,48,65,76,40,41,69,61,53,52,52,54,51,30,61,76,66,72,52,81,70,86,89,72,70,77,83,79,86,125

pLDDT: mean 86.88, std 13.7, range [38.03, 98.88]

Secondary structure (DSSP, 8-state):
-TT--TT-EEEEEE-SB-SSSBGGGT--S-HHHHHHHTT-EEEEES-TTTS-HHHHHHHHHHHHH-SSS-EEEEEE--TTTTS-TTTTTSTHHHH---TTHHHHHHHHTSGGGS---SSHHHHHHHHHHHHHHHHHHHHHHTS-----S---PPTT---HHHHHHHHHHHHHHHHHHHHHHHHHHHHHHHHTTTSHHHHHHHHHHHTT--S-TTHHHHHHHHHHHTHHHHHHHHHHHHTPPPGGG------